Protein AF-A0A0A9XIZ4-F1 (afdb_monomer)

Radius of gyration: 70.68 Å; Cα contacts (8 Å, |Δi|>4): 253; chains: 1; bounding box: 123×38×178 Å

Foldseek 3Di:
DVLVVLVVVLVVLVVVLVVLVVVLVVLVVVLVVLCVVLVVLQVVLLVLLVPDDLVLLVVLLPDPDADPLSQLLLLLVCLQVVHFFDFDQDPVPPRDTDGRCSVVSSVLSPDPCNSVCLNVPPLLDGPPVSLVCCCVPQVPDPSLDLVNVVVRGSNSSSSSSSSVSSSSSNVSSVVSVVSVVVSVVSVVVSVVSVVVSVVSVVVSVVVVVVVVVVVVVVVVVVVVVVVVVVVVVVVVVVVVVVVVVCVVCVVVVVVVVVVVVVVVVCVQQLVLLVVLLVCCLPPVLVDDPVVSVVVSQVSVVVCVVVVRHHDPDRANCVNQNDPVVLVVVVVVPQDPDSVSSSNVSSCVPDPDRDDDD

Solvent-accessible surface area (backbone atoms only — not comparable to full-atom values): 19708 Å² total; per-residue (Å²): 112,68,67,62,53,52,52,54,49,53,52,53,52,50,50,54,44,50,52,40,50,51,53,33,47,52,50,45,52,54,44,51,53,54,45,59,65,36,49,60,47,36,50,55,16,52,52,38,51,68,72,55,51,77,64,52,46,48,57,65,58,66,48,89,79,65,57,71,49,53,50,52,46,39,34,50,51,31,44,74,70,71,51,74,61,43,80,39,71,37,92,87,69,78,78,44,77,36,80,37,37,62,70,46,28,48,54,53,62,63,41,91,55,44,69,60,54,62,72,69,46,69,71,89,75,65,59,68,69,48,55,50,51,42,45,68,67,40,68,68,36,91,66,66,36,47,76,64,24,38,80,79,33,65,60,46,18,24,54,38,41,33,54,54,23,50,60,50,33,42,59,44,48,65,60,36,52,61,47,53,53,51,33,54,51,38,49,48,54,38,52,54,46,49,54,54,48,51,53,51,52,51,52,48,51,55,51,52,53,51,48,51,52,51,52,51,53,48,53,54,50,50,52,52,48,54,52,50,51,52,51,50,54,52,49,52,54,51,50,52,52,49,51,54,49,50,61,61,44,51,61,51,53,53,50,51,52,51,52,52,48,53,51,52,56,47,60,63,22,40,67,36,45,49,51,53,44,52,48,44,49,74,67,41,72,90,54,55,68,69,57,44,53,52,51,50,53,52,48,54,54,51,43,46,73,72,73,39,49,48,62,91,80,79,47,63,55,77,74,77,44,52,70,71,57,54,50,49,42,40,75,74,68,43,60,90,47,72,64,53,48,47,50,53,50,30,57,71,71,40,94,58,91,75,86,87,131

Nearest PDB structures (foldseek):
  8j07-assembly1_g1  TM=6.178E-01  e=1.342E-21  Homo sapiens
  8glv-assembly1_Me  TM=5.906E-01  e=7.698E-21  Chlamydomonas reinhardtii
  8ptk-assembly1_f  TM=5.443E-01  e=4.233E-15  Homo sapiens
  8ptk-assembly1_e  TM=5.346E-01  e=9.444E-15  Homo sapiens
  7z8f-assembly1_n  TM=5.329E-01  e=2.052E-12  Homo sapiens

Mean predicted aligned error: 15.67 Å

Organism: Lygus hesperus (NCBI:txid30085)

InterPro domains:
  IPR024743 Dynein heavy chain, coiled coil stalk [PF12777] (21-297)
  IPR026983 Dynein heavy chain [PTHR22878] (3-357)
  IPR027417 P-loop containing nucleoside triphosphate hydrolase [G3DSA:3.40.50.300] (315-357)
  IPR035706 Dynein heavy chain, ATP-binding dynein motor region [PF12781] (327-357)

pLDDT: mean 84.24, std 8.4, range [53.22, 97.19]

Structure (mmCIF, N/CA/C/O backbone):
data_AF-A0A0A9XIZ4-F1
#
_entry.id   AF-A0A0A9XIZ4-F1
#
loop_
_atom_site.group_PDB
_atom_site.id
_atom_site.type_symbol
_atom_site.label_atom_id
_atom_site.label_alt_id
_atom_site.label_comp_id
_atom_site.label_asym_id
_atom_site.label_entity_id
_atom_site.label_seq_id
_atom_site.pdbx_PDB_ins_code
_atom_site.Cartn_x
_atom_site.Cartn_y
_atom_site.Cartn_z
_atom_site.occupancy
_atom_site.B_iso_or_equiv
_atom_site.auth_seq_id
_atom_site.auth_comp_id
_atom_site.auth_asym_id
_atom_site.auth_atom_id
_atom_site.pdbx_PDB_model_num
ATOM 1 N N . GLU A 1 1 ? 10.041 -7.561 0.425 1.00 56.50 1 GLU A N 1
ATOM 2 C CA . GLU A 1 1 ? 11.420 -7.804 -0.054 1.00 56.50 1 GLU A CA 1
ATOM 3 C C . GLU A 1 1 ? 11.481 -8.050 -1.556 1.00 56.50 1 GLU A C 1
ATOM 5 O O . GLU A 1 1 ? 12.330 -7.452 -2.202 1.00 56.50 1 GLU A O 1
ATOM 10 N N . ASP A 1 2 ? 10.572 -8.841 -2.131 1.00 71.69 2 ASP A N 1
ATOM 11 C CA . ASP A 1 2 ? 10.627 -9.172 -3.566 1.00 71.69 2 ASP A CA 1
ATOM 12 C C . ASP A 1 2 ? 10.402 -7.972 -4.498 1.00 71.69 2 ASP A C 1
ATOM 14 O O . ASP A 1 2 ? 11.115 -7.836 -5.485 1.00 71.69 2 ASP A O 1
ATOM 18 N N . VAL A 1 3 ? 9.500 -7.043 -4.153 1.00 76.25 3 VAL A N 1
ATOM 19 C CA . VAL A 1 3 ? 9.268 -5.817 -4.949 1.00 76.25 3 VAL A CA 1
ATOM 20 C C . VAL A 1 3 ? 10.537 -4.969 -5.050 1.00 76.25 3 VAL A C 1
ATOM 22 O O . VAL A 1 3 ? 10.937 -4.592 -6.143 1.00 76.25 3 VAL A O 1
ATOM 25 N N . ALA A 1 4 ? 11.221 -4.744 -3.925 1.00 79.50 4 ALA A N 1
ATOM 26 C CA . ALA A 1 4 ? 12.446 -3.949 -3.881 1.00 79.50 4 ALA A CA 1
ATOM 27 C C . ALA A 1 4 ? 13.588 -4.598 -4.683 1.00 79.50 4 ALA A C 1
ATOM 29 O O . ALA A 1 4 ? 14.322 -3.900 -5.374 1.00 79.50 4 ALA A O 1
ATOM 30 N N . LYS A 1 5 ? 13.708 -5.934 -4.644 1.00 80.88 5 LYS A N 1
ATOM 31 C CA . LYS A 1 5 ? 14.687 -6.674 -5.458 1.00 80.88 5 LYS A CA 1
ATOM 32 C C . LYS A 1 5 ? 14.390 -6.543 -6.957 1.00 80.88 5 LYS A C 1
ATOM 34 O O . LYS A 1 5 ? 15.307 -6.314 -7.742 1.00 80.88 5 LYS A O 1
ATOM 39 N N . ILE A 1 6 ? 13.120 -6.648 -7.356 1.00 79.12 6 ILE A N 1
ATOM 40 C CA . ILE A 1 6 ? 12.707 -6.495 -8.760 1.00 79.12 6 ILE A CA 1
ATOM 41 C C . ILE A 1 6 ? 12.928 -5.050 -9.235 1.00 79.12 6 ILE A C 1
ATOM 43 O O . ILE A 1 6 ? 13.442 -4.852 -10.329 1.00 79.12 6 ILE A O 1
ATOM 47 N N . GLU A 1 7 ? 12.636 -4.043 -8.406 1.00 81.19 7 GLU A N 1
ATOM 48 C CA . GLU A 1 7 ? 12.918 -2.634 -8.725 1.00 81.19 7 GLU A CA 1
ATOM 49 C C . GLU A 1 7 ? 14.410 -2.367 -8.941 1.00 81.19 7 GLU A C 1
ATOM 51 O O . GLU A 1 7 ? 14.775 -1.645 -9.866 1.00 81.19 7 GLU A O 1
ATOM 56 N N . THR A 1 8 ? 15.285 -2.949 -8.113 1.00 84.00 8 THR A N 1
ATOM 57 C CA . THR A 1 8 ? 16.736 -2.790 -8.292 1.00 84.00 8 THR A CA 1
ATOM 58 C C . THR A 1 8 ? 17.245 -3.440 -9.574 1.00 84.00 8 THR A C 1
ATOM 60 O O . THR A 1 8 ? 18.124 -2.878 -10.218 1.00 84.00 8 THR A O 1
ATOM 63 N N . LEU A 1 9 ? 16.674 -4.584 -9.966 1.00 82.50 9 LEU A N 1
ATOM 64 C CA . LEU A 1 9 ? 17.032 -5.263 -11.212 1.00 82.50 9 LEU A CA 1
ATOM 65 C C . LEU A 1 9 ? 16.562 -4.467 -12.434 1.00 82.50 9 LEU A C 1
ATOM 67 O O . LEU A 1 9 ? 17.358 -4.219 -13.329 1.00 82.50 9 LEU A O 1
ATOM 71 N N . VAL A 1 10 ? 15.315 -3.982 -12.432 1.00 85.88 10 VAL A N 1
ATOM 72 C CA . VAL A 1 10 ? 14.777 -3.161 -13.533 1.00 85.88 10 VAL A CA 1
ATOM 73 C C . VAL A 1 10 ? 15.595 -1.880 -13.710 1.00 85.88 10 VAL A C 1
ATOM 75 O O . VAL A 1 10 ? 15.894 -1.511 -14.837 1.00 85.88 10 VAL A O 1
ATOM 78 N N . LYS A 1 11 ? 16.021 -1.227 -12.619 1.00 82.75 11 LYS A N 1
ATOM 79 C CA . LYS A 1 11 ? 16.895 -0.042 -12.698 1.00 82.75 11 LYS A CA 1
ATOM 80 C C . LYS A 1 11 ? 18.269 -0.345 -13.295 1.00 82.75 11 LYS A C 1
ATOM 82 O O . LYS A 1 11 ? 18.781 0.470 -14.054 1.00 82.75 11 LYS A O 1
ATOM 87 N N . ALA A 1 12 ? 18.861 -1.489 -12.956 1.00 85.50 12 ALA A N 1
ATOM 88 C CA . ALA A 1 12 ? 20.131 -1.907 -13.543 1.00 85.50 12 ALA A CA 1
ATOM 89 C C . ALA A 1 12 ? 19.977 -2.195 -15.047 1.00 85.50 12 ALA A C 1
ATOM 91 O O . ALA A 1 12 ? 20.792 -1.739 -15.846 1.00 85.50 12 ALA A O 1
ATOM 92 N N . ASP A 1 13 ? 18.897 -2.874 -15.443 1.00 80.19 13 ASP A N 1
ATOM 93 C CA . ASP A 1 13 ? 18.598 -3.155 -16.852 1.00 80.19 13 ASP A CA 1
ATOM 94 C C . ASP A 1 13 ? 18.307 -1.861 -17.645 1.00 80.19 13 ASP A C 1
ATOM 96 O O . ASP A 1 13 ? 18.702 -1.743 -18.805 1.00 80.19 13 ASP A O 1
ATOM 100 N N . GLU A 1 14 ? 17.670 -0.858 -17.023 1.00 82.56 14 GLU A N 1
ATOM 101 C CA . GLU A 1 14 ? 17.448 0.480 -17.601 1.00 82.56 14 GLU A CA 1
ATOM 102 C C . GLU A 1 14 ? 18.747 1.237 -17.868 1.00 82.56 14 GLU A C 1
ATOM 104 O O . GLU A 1 14 ? 18.872 1.893 -18.903 1.00 82.56 14 GLU A O 1
ATOM 109 N N . GLU A 1 15 ? 19.716 1.141 -16.960 1.00 83.94 15 GLU A N 1
ATOM 110 C CA . GLU A 1 15 ? 21.027 1.762 -17.131 1.00 83.94 15 GLU A CA 1
ATOM 111 C C . GLU A 1 15 ? 21.793 1.111 -18.292 1.00 83.94 15 GLU A C 1
ATOM 113 O O . GLU A 1 15 ? 22.287 1.812 -19.177 1.00 83.94 15 GLU A O 1
ATOM 118 N N . VAL A 1 16 ? 21.777 -0.225 -18.367 1.00 83.38 16 VAL A N 1
ATOM 119 C CA . VAL A 1 16 ? 22.402 -0.986 -19.461 1.00 83.38 16 VAL A CA 1
ATOM 120 C C . VAL A 1 16 ? 21.760 -0.660 -20.813 1.00 83.38 16 VAL A C 1
ATOM 122 O O . VAL A 1 16 ? 22.475 -0.396 -21.782 1.00 83.38 16 VAL A O 1
ATOM 125 N N . ALA A 1 17 ? 20.426 -0.624 -20.894 1.00 81.19 17 ALA A N 1
ATOM 126 C CA . ALA A 1 17 ? 19.721 -0.244 -22.119 1.00 81.19 17 ALA A CA 1
ATOM 127 C C . ALA A 1 17 ? 20.007 1.217 -22.515 1.00 81.19 17 ALA A C 1
ATOM 129 O O . ALA A 1 17 ? 20.158 1.528 -23.698 1.00 81.19 17 ALA A O 1
ATOM 130 N N . GLY A 1 18 ? 20.135 2.115 -21.533 1.00 82.50 18 GLY A N 1
ATOM 131 C CA . GLY A 1 1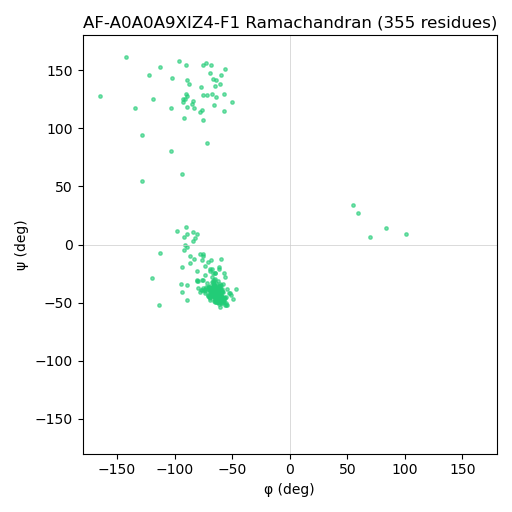8 ? 20.510 3.511 -21.749 1.00 82.50 18 GLY A CA 1
ATOM 132 C C . GLY A 1 18 ? 21.924 3.674 -22.309 1.00 82.50 18 GLY A C 1
ATOM 133 O O . GLY A 1 18 ? 22.143 4.494 -23.201 1.00 82.50 18 GLY A O 1
ATOM 134 N N . ASP A 1 19 ? 22.883 2.882 -21.837 1.00 83.81 19 ASP A N 1
ATOM 135 C CA . ASP A 1 19 ? 24.252 2.909 -22.354 1.00 83.81 19 ASP A CA 1
ATOM 136 C C . ASP A 1 19 ? 24.359 2.283 -23.750 1.00 83.81 19 ASP A C 1
ATOM 138 O O . ASP A 1 19 ? 25.059 2.823 -24.610 1.00 83.81 19 ASP A O 1
ATOM 142 N N . GLN A 1 20 ? 23.592 1.225 -24.029 1.00 81.06 20 GLN A N 1
ATOM 143 C CA . GLN A 1 20 ? 23.450 0.670 -25.380 1.00 81.06 20 GLN A CA 1
ATOM 144 C C . GLN A 1 20 ? 22.829 1.685 -26.354 1.00 81.06 20 GLN A C 1
ATOM 146 O O . GLN A 1 20 ? 23.315 1.827 -27.477 1.00 81.06 20 GLN A O 1
ATOM 151 N N . ALA A 1 21 ? 21.823 2.454 -25.918 1.00 80.56 21 ALA A N 1
ATOM 152 C CA . ALA A 1 21 ? 21.225 3.523 -26.720 1.00 80.56 21 ALA A CA 1
ATOM 153 C C . ALA A 1 21 ? 22.239 4.623 -27.061 1.00 80.56 21 ALA A C 1
ATOM 155 O O . ALA A 1 21 ? 22.328 5.054 -28.210 1.00 80.56 21 ALA A O 1
ATOM 156 N N . LYS A 1 22 ? 23.037 5.062 -26.077 1.00 84.50 22 LYS A N 1
ATOM 157 C CA . LYS A 1 22 ? 24.099 6.058 -26.298 1.00 84.50 22 LYS A CA 1
ATOM 158 C C . LYS A 1 22 ? 25.166 5.536 -27.257 1.00 84.50 22 LYS A C 1
ATOM 160 O O . LYS A 1 22 ? 25.615 6.289 -28.114 1.00 84.50 22 LYS A O 1
ATOM 165 N N . ALA A 1 23 ? 25.558 4.268 -27.132 1.00 83.00 23 ALA A N 1
ATOM 166 C CA . ALA A 1 23 ? 26.535 3.650 -28.023 1.00 83.00 23 ALA A CA 1
ATOM 167 C C . ALA A 1 23 ? 26.017 3.564 -29.470 1.00 83.00 23 ALA A C 1
ATOM 169 O O . ALA A 1 23 ? 26.735 3.940 -30.396 1.00 83.00 23 ALA A O 1
ATOM 170 N N . ALA A 1 24 ? 24.762 3.145 -29.670 1.00 81.06 24 ALA A N 1
ATOM 171 C CA . ALA A 1 24 ? 24.130 3.127 -30.990 1.00 81.06 24 ALA A CA 1
ATOM 172 C C . ALA A 1 24 ? 24.013 4.541 -31.587 1.00 81.06 24 ALA A C 1
ATOM 174 O O . ALA A 1 24 ? 24.335 4.743 -32.759 1.00 81.06 24 ALA A O 1
ATOM 175 N N . GLN A 1 25 ? 23.631 5.532 -30.773 1.00 80.94 25 GLN A N 1
ATOM 176 C CA . GLN A 1 25 ? 23.529 6.925 -31.206 1.00 80.94 25 GLN A CA 1
ATOM 177 C C . GLN A 1 25 ? 24.894 7.510 -31.589 1.00 80.94 25 GLN A C 1
ATOM 179 O O . GLN A 1 25 ? 25.001 8.139 -32.634 1.00 80.94 25 GLN A O 1
ATOM 184 N N . ALA A 1 26 ? 25.952 7.238 -30.821 1.00 86.38 26 ALA A N 1
ATOM 185 C CA . ALA A 1 26 ? 27.301 7.694 -31.153 1.00 86.38 26 ALA A CA 1
ATOM 186 C C . ALA A 1 26 ? 27.797 7.111 -32.490 1.00 86.38 26 ALA A C 1
ATOM 188 O O . ALA A 1 26 ? 28.331 7.838 -33.325 1.00 86.38 26 ALA A O 1
ATOM 189 N N . ILE A 1 27 ? 27.565 5.814 -32.739 1.00 81.06 27 ILE A N 1
ATOM 190 C CA . ILE A 1 27 ? 27.918 5.175 -34.021 1.00 81.06 27 ILE A CA 1
ATOM 191 C C . ILE A 1 27 ? 27.116 5.795 -35.173 1.00 81.06 27 ILE A C 1
ATOM 193 O O . ILE A 1 27 ? 27.650 5.970 -36.271 1.00 81.06 27 ILE A O 1
ATOM 197 N N . LYS A 1 28 ? 25.845 6.132 -34.933 1.00 80.31 28 LYS A N 1
ATOM 198 C CA . LYS A 1 28 ? 24.980 6.793 -35.912 1.00 80.31 28 LYS A CA 1
ATOM 199 C C . LYS A 1 28 ? 25.462 8.197 -36.247 1.00 80.31 28 LYS A C 1
ATOM 201 O O . LYS A 1 28 ? 25.625 8.495 -37.425 1.00 80.31 28 LYS A O 1
ATOM 206 N N . ASP A 1 29 ? 25.755 9.005 -35.236 1.00 84.38 29 ASP A N 1
ATOM 207 C CA . ASP A 1 29 ? 26.235 10.375 -35.411 1.00 84.38 29 ASP A CA 1
ATOM 208 C C . ASP A 1 29 ? 27.554 10.384 -36.199 1.00 84.38 29 ASP A C 1
ATOM 210 O O . ASP A 1 29 ? 27.702 11.142 -37.156 1.00 84.38 29 ASP A O 1
ATOM 214 N N . GLU A 1 30 ? 28.472 9.458 -35.898 1.00 81.88 30 GLU A N 1
ATOM 215 C CA . GLU A 1 30 ? 29.698 9.289 -36.681 1.00 81.88 30 GLU A CA 1
ATOM 216 C C . GLU A 1 30 ? 29.428 8.836 -38.127 1.00 81.88 30 GLU A C 1
ATOM 218 O O . GLU A 1 30 ? 30.152 9.230 -39.044 1.00 81.88 30 GLU A O 1
ATOM 223 N N . CYS A 1 31 ? 28.441 7.966 -38.370 1.00 80.38 31 CYS A N 1
ATOM 224 C CA . CYS A 1 31 ? 28.065 7.571 -39.732 1.00 80.38 31 CYS A CA 1
ATOM 225 C C . CYS A 1 31 ? 27.520 8.759 -40.523 1.00 80.38 31 CYS A C 1
ATOM 227 O O . CYS A 1 31 ? 27.917 8.956 -41.674 1.00 80.38 31 CYS A O 1
ATOM 229 N N . ASP A 1 32 ? 26.627 9.526 -39.906 1.00 79.81 32 ASP A N 1
ATOM 230 C CA . ASP A 1 32 ? 25.958 10.664 -40.521 1.00 79.81 32 ASP A CA 1
ATOM 231 C C . ASP A 1 32 ? 26.949 11.804 -40.788 1.00 79.81 32 ASP A C 1
ATOM 233 O O . ASP A 1 32 ? 26.898 12.400 -41.861 1.00 79.81 32 ASP A O 1
ATOM 237 N N . GLU A 1 33 ? 27.920 12.039 -39.899 1.00 84.31 33 GLU A N 1
ATOM 238 C CA . GLU A 1 33 ? 29.008 13.004 -40.107 1.00 84.31 33 GLU A CA 1
ATOM 239 C C . GLU A 1 33 ? 29.883 12.622 -41.312 1.00 84.31 33 GLU A C 1
ATOM 241 O O . GLU A 1 33 ? 30.077 13.424 -42.227 1.00 84.31 33 GLU A O 1
ATOM 246 N N . ASN A 1 34 ? 30.334 11.363 -41.381 1.00 78.38 34 ASN A N 1
ATOM 247 C CA . ASN A 1 34 ? 31.135 10.881 -42.510 1.00 78.38 34 ASN A CA 1
ATOM 248 C C . ASN A 1 34 ? 30.351 10.947 -43.836 1.00 78.38 34 ASN A C 1
ATOM 250 O O . ASN A 1 34 ? 30.909 11.285 -44.881 1.00 78.38 34 ASN A O 1
ATOM 254 N N . LEU A 1 35 ? 29.047 10.648 -43.816 1.00 77.19 35 LEU A N 1
ATOM 255 C CA . LEU A 1 35 ? 28.186 10.767 -44.995 1.00 77.19 35 LEU A CA 1
ATOM 256 C C . LEU A 1 35 ? 27.932 12.230 -45.388 1.00 77.19 35 LEU A C 1
ATOM 258 O O . LEU A 1 35 ? 27.900 12.529 -46.584 1.00 77.19 35 LEU A O 1
ATOM 262 N N . ALA A 1 36 ? 27.800 13.138 -44.421 1.00 81.94 36 ALA A N 1
ATOM 263 C CA . ALA A 1 36 ? 27.574 14.562 -44.652 1.00 81.94 36 ALA A CA 1
ATOM 264 C C . ALA A 1 36 ? 28.751 15.251 -45.360 1.00 81.94 36 ALA A C 1
ATOM 266 O O . ALA A 1 36 ? 28.536 16.243 -46.052 1.00 81.94 36 ALA A O 1
ATOM 267 N N . GLU A 1 37 ? 29.972 14.718 -45.263 1.00 78.38 37 GLU A N 1
ATOM 268 C CA . GLU A 1 37 ? 31.118 15.218 -46.033 1.00 78.38 37 GLU A CA 1
ATOM 269 C C . GLU A 1 37 ? 31.070 14.803 -47.516 1.00 78.38 37 GLU A C 1
ATOM 271 O O . GLU A 1 37 ? 31.436 15.581 -48.402 1.00 78.38 37 GLU A O 1
ATOM 276 N N . ALA A 1 38 ? 30.614 13.581 -47.815 1.00 77.31 38 ALA A N 1
ATOM 277 C CA . ALA A 1 38 ? 30.638 13.027 -49.174 1.00 77.31 38 ALA A CA 1
ATOM 278 C C . ALA A 1 38 ? 29.380 13.337 -49.998 1.00 77.31 38 ALA A C 1
ATOM 280 O O . ALA A 1 38 ? 29.482 13.548 -51.210 1.00 77.31 38 ALA A O 1
ATOM 281 N N . MET A 1 39 ? 28.207 13.377 -49.362 1.00 78.88 39 MET A N 1
ATOM 282 C CA . MET A 1 39 ? 26.922 13.645 -50.018 1.00 78.88 39 MET A CA 1
ATOM 283 C C . MET A 1 39 ? 26.874 14.984 -50.776 1.00 78.88 39 MET A C 1
ATOM 285 O O . MET A 1 39 ? 26.557 14.951 -51.963 1.00 78.88 39 MET A O 1
ATOM 289 N N . PRO A 1 40 ? 27.268 16.144 -50.208 1.00 84.94 40 PRO A N 1
ATOM 290 C CA . PRO A 1 40 ? 27.182 17.418 -50.926 1.00 84.94 40 PRO A CA 1
ATOM 291 C C . PRO A 1 40 ? 28.142 17.483 -52.118 1.00 84.94 40 PRO A C 1
ATOM 293 O O . PRO A 1 40 ? 27.832 18.102 -53.134 1.00 84.94 40 PRO A O 1
ATOM 296 N N . ILE A 1 41 ? 29.299 16.817 -52.029 1.00 79.81 41 ILE A N 1
ATOM 297 C CA . ILE A 1 41 ? 30.262 16.722 -53.135 1.00 79.81 41 ILE A CA 1
ATOM 298 C C . ILE A 1 41 ? 29.680 15.869 -54.269 1.00 79.81 41 ILE A C 1
ATOM 300 O O . ILE A 1 41 ? 29.851 16.201 -55.443 1.00 79.81 41 ILE A O 1
ATOM 304 N N . MET A 1 42 ? 28.980 14.787 -53.923 1.00 80.38 42 MET A N 1
ATOM 305 C CA . MET A 1 42 ? 28.307 13.920 -54.885 1.00 80.38 42 MET A CA 1
ATOM 306 C C . MET A 1 42 ? 27.111 14.613 -55.542 1.00 80.38 42 MET A C 1
ATOM 308 O O . MET A 1 42 ? 26.998 14.594 -56.766 1.00 80.38 42 MET A O 1
ATOM 312 N N . ASP A 1 43 ? 26.269 15.288 -54.764 1.00 83.19 43 ASP A N 1
ATOM 313 C CA . ASP A 1 43 ? 25.100 16.011 -55.269 1.00 83.19 43 ASP A CA 1
ATOM 314 C C . ASP A 1 43 ? 25.513 17.180 -56.171 1.00 83.19 43 ASP A C 1
ATOM 316 O O . ASP A 1 43 ? 24.947 17.366 -57.248 1.00 83.19 43 ASP A O 1
ATOM 320 N N . ALA A 1 44 ? 26.570 17.916 -55.805 1.00 81.88 44 ALA A N 1
ATOM 321 C CA . ALA A 1 44 ? 27.140 18.963 -56.652 1.00 81.88 44 ALA A CA 1
ATOM 322 C C . ALA A 1 44 ? 27.684 18.408 -57.979 1.00 81.88 44 ALA A C 1
ATOM 324 O O . ALA A 1 44 ? 27.580 19.060 -59.020 1.00 81.88 44 ALA A O 1
ATOM 325 N N . ALA A 1 45 ? 28.252 17.201 -57.965 1.00 79.44 45 ALA A N 1
ATOM 326 C CA . ALA A 1 45 ? 28.728 16.552 -59.175 1.00 79.44 45 ALA A CA 1
ATOM 327 C C . ALA A 1 45 ? 27.589 16.015 -60.055 1.00 79.44 45 ALA A C 1
ATOM 329 O O . ALA A 1 45 ? 27.666 16.138 -61.275 1.00 79.44 45 ALA A O 1
ATOM 330 N N . LEU A 1 46 ? 26.522 15.470 -59.465 1.00 81.44 46 LEU A N 1
ATOM 331 C CA . LEU A 1 46 ? 25.317 15.063 -60.196 1.00 81.44 46 LEU A CA 1
ATOM 332 C C . LEU A 1 46 ? 24.606 16.275 -60.813 1.00 81.44 46 LEU A C 1
ATOM 334 O O . LEU A 1 46 ? 24.274 16.240 -61.995 1.00 81.44 46 LEU A O 1
ATOM 338 N N . ALA A 1 47 ? 24.497 17.381 -60.074 1.00 83.44 47 ALA A N 1
ATOM 339 C CA . ALA A 1 47 ? 23.976 18.643 -60.596 1.00 83.44 47 ALA A CA 1
ATOM 340 C C . ALA A 1 47 ? 24.840 19.191 -61.748 1.00 83.44 47 ALA A C 1
ATOM 342 O O . ALA A 1 47 ? 24.316 19.702 -62.735 1.00 83.44 47 ALA A O 1
ATOM 343 N N . ALA A 1 48 ? 26.168 19.039 -61.672 1.00 79.50 48 ALA A N 1
ATOM 344 C CA . ALA A 1 48 ? 27.070 19.391 -62.768 1.00 79.50 48 ALA A CA 1
ATOM 345 C C . ALA A 1 48 ? 26.951 18.454 -63.986 1.00 79.50 48 ALA A C 1
ATOM 347 O O . ALA A 1 48 ? 27.335 18.851 -65.082 1.00 79.50 48 ALA A O 1
ATOM 348 N N . LEU A 1 49 ? 26.432 17.231 -63.824 1.00 79.81 49 LEU A N 1
ATOM 349 C CA . LEU A 1 49 ? 26.060 16.363 -64.945 1.00 79.81 49 LEU A CA 1
ATOM 350 C C . LEU A 1 49 ? 24.690 16.724 -65.534 1.00 79.81 49 LEU A C 1
ATOM 352 O O . LEU A 1 49 ? 24.479 16.517 -66.727 1.00 79.81 49 LEU A O 1
ATOM 356 N N . ASP A 1 50 ? 23.762 17.249 -64.730 1.00 80.12 50 ASP A N 1
ATOM 357 C CA . ASP A 1 50 ? 22.444 17.717 -65.187 1.00 80.12 50 ASP A CA 1
ATOM 358 C C . ASP A 1 50 ? 22.528 18.957 -66.085 1.00 80.12 50 ASP A C 1
ATOM 360 O O . ASP A 1 50 ? 21.678 19.145 -66.954 1.00 80.12 50 ASP A O 1
ATOM 364 N N . THR A 1 51 ? 23.562 19.785 -65.921 1.00 78.88 51 THR A N 1
ATOM 365 C CA . THR A 1 51 ? 23.795 20.962 -66.772 1.00 78.88 51 THR A CA 1
ATOM 366 C C . THR A 1 51 ? 24.403 20.626 -68.137 1.00 78.88 51 THR A C 1
ATOM 368 O O . THR A 1 51 ? 24.480 21.506 -68.994 1.00 78.88 51 THR A O 1
ATOM 371 N N . LEU A 1 52 ? 24.821 19.374 -68.368 1.00 77.00 52 LEU A N 1
ATOM 372 C CA . LEU A 1 52 ? 25.413 18.929 -69.631 1.00 77.00 52 LEU A CA 1
ATOM 373 C C . LEU A 1 52 ? 24.338 18.566 -70.652 1.00 77.00 52 LEU A C 1
ATOM 375 O O . LEU A 1 52 ? 23.529 17.663 -70.429 1.00 77.00 52 LEU A O 1
ATOM 379 N N . SER A 1 53 ? 24.379 19.202 -71.824 1.00 77.19 53 SER A N 1
ATOM 380 C CA . SER A 1 53 ? 23.508 18.828 -72.936 1.00 77.19 53 SER A CA 1
ATOM 381 C C . SER A 1 53 ? 24.157 17.754 -73.831 1.00 77.19 53 SER A C 1
ATOM 383 O O . SER A 1 53 ? 25.385 17.688 -73.960 1.00 77.19 53 SER A O 1
ATOM 385 N N . PRO A 1 54 ? 23.365 16.933 -74.548 1.00 73.69 54 PRO A N 1
ATOM 386 C CA . PRO A 1 54 ? 23.888 16.026 -75.579 1.00 73.69 54 PRO A CA 1
ATOM 387 C C . PRO A 1 54 ? 24.671 16.745 -76.697 1.00 73.69 54 PRO A C 1
ATOM 389 O O . PRO A 1 54 ? 25.535 16.147 -77.349 1.00 73.69 54 PRO A O 1
ATOM 392 N N . GLY A 1 55 ? 24.394 18.037 -76.912 1.00 76.00 55 GLY A N 1
ATOM 393 C CA . GLY A 1 55 ? 25.137 18.891 -77.839 1.00 76.00 55 GLY A CA 1
ATOM 394 C C . GLY A 1 55 ? 26.584 19.097 -77.396 1.00 76.00 55 GLY A C 1
ATOM 395 O O . GLY A 1 55 ? 27.498 18.931 -78.203 1.00 76.00 55 GLY A O 1
ATOM 396 N N . ASP A 1 56 ? 26.809 19.337 -76.104 1.00 77.88 56 ASP A N 1
ATOM 397 C CA . ASP A 1 56 ? 28.147 19.554 -75.540 1.00 77.88 56 ASP A CA 1
ATOM 398 C C . ASP A 1 56 ? 29.022 18.291 -75.641 1.00 77.88 56 ASP A C 1
ATOM 400 O O . ASP A 1 56 ? 30.207 18.356 -75.974 1.00 77.88 56 ASP A O 1
ATOM 404 N N . ILE A 1 57 ? 28.415 17.113 -75.464 1.00 77.44 57 ILE A N 1
ATOM 405 C CA . ILE A 1 57 ? 29.066 15.805 -75.660 1.00 77.44 57 ILE A CA 1
ATOM 406 C C . ILE A 1 57 ? 29.463 15.604 -77.130 1.00 77.44 57 ILE A C 1
ATOM 408 O O . ILE A 1 57 ? 30.555 15.109 -77.431 1.00 77.44 57 ILE A O 1
ATOM 412 N N . THR A 1 58 ? 28.605 16.031 -78.059 1.00 77.94 58 THR A N 1
ATOM 413 C CA . THR A 1 58 ? 28.866 15.944 -79.504 1.00 77.94 58 THR A CA 1
ATOM 414 C C . THR A 1 58 ? 30.037 16.841 -79.917 1.00 77.94 58 THR A C 1
ATOM 416 O O . THR A 1 58 ? 30.865 16.427 -80.733 1.00 77.94 58 THR A O 1
ATOM 419 N N . VAL A 1 59 ? 30.168 18.025 -79.306 1.00 79.50 59 VAL A N 1
ATOM 420 C CA . VAL A 1 59 ? 31.300 18.943 -79.528 1.00 79.50 59 VAL A CA 1
ATOM 421 C C . VAL A 1 59 ? 32.619 18.309 -79.089 1.00 79.50 59 VAL A C 1
ATOM 423 O O . VAL A 1 59 ? 33.592 18.338 -79.845 1.00 79.50 59 VAL A O 1
ATOM 426 N N . VAL A 1 60 ? 32.658 17.666 -77.918 1.00 77.88 60 VAL A N 1
ATOM 427 C CA . VAL A 1 60 ? 33.875 16.985 -77.443 1.00 77.88 60 VAL A CA 1
ATOM 428 C C . VAL A 1 60 ? 34.230 15.778 -78.321 1.00 77.88 60 VAL A C 1
ATOM 430 O O . VAL A 1 60 ? 35.402 15.556 -78.629 1.00 77.88 60 VAL A O 1
ATOM 433 N N . LYS A 1 61 ? 33.231 15.037 -78.818 1.00 77.88 61 LYS A N 1
ATOM 434 C CA . LYS A 1 61 ? 33.429 13.909 -79.747 1.00 77.88 61 LYS A CA 1
ATOM 435 C C . LYS A 1 61 ? 33.988 14.340 -81.112 1.00 77.88 61 LYS A C 1
ATOM 437 O O . LYS A 1 61 ? 34.760 13.592 -81.719 1.00 77.88 61 LYS A O 1
ATOM 442 N N . ALA A 1 62 ? 33.608 15.523 -81.600 1.00 78.06 62 ALA A N 1
ATOM 443 C CA . ALA A 1 62 ? 34.018 16.053 -82.903 1.00 78.06 62 ALA A CA 1
ATOM 444 C C . ALA A 1 62 ? 35.473 16.570 -82.940 1.00 78.06 62 ALA A C 1
ATOM 446 O O . ALA A 1 62 ? 36.004 16.839 -84.022 1.00 78.06 62 ALA A O 1
ATOM 447 N N . MET A 1 63 ? 36.150 16.675 -81.789 1.00 76.75 63 MET A N 1
ATOM 448 C CA . MET A 1 63 ? 37.544 17.117 -81.717 1.00 76.75 63 MET A CA 1
ATOM 449 C C . MET A 1 63 ? 38.484 16.103 -82.390 1.00 76.75 63 MET A C 1
ATOM 451 O O . MET A 1 63 ? 38.578 14.936 -81.996 1.00 76.75 63 MET A O 1
ATOM 455 N N . LYS A 1 64 ? 39.216 16.549 -83.422 1.00 69.00 64 LYS A N 1
ATOM 456 C CA . LYS A 1 64 ? 40.229 15.719 -84.101 1.00 69.00 64 LYS A CA 1
ATOM 457 C C . LYS A 1 64 ? 41.443 15.473 -83.196 1.00 69.00 64 LYS A C 1
ATOM 459 O O . LYS A 1 64 ? 41.834 14.320 -83.051 1.00 69.00 64 LYS A O 1
ATOM 464 N N . ASN A 1 65 ? 41.929 16.525 -82.527 1.00 72.25 65 ASN A N 1
ATOM 465 C CA . ASN A 1 65 ? 43.015 16.496 -81.540 1.00 72.25 65 ASN A CA 1
ATOM 466 C C . ASN A 1 65 ? 42.559 17.193 -80.241 1.00 72.25 65 ASN A C 1
ATOM 468 O O . ASN A 1 65 ? 42.623 18.421 -80.172 1.00 72.25 65 ASN A O 1
ATOM 472 N N . PRO A 1 66 ? 42.047 16.459 -79.237 1.00 74.12 66 PRO A N 1
ATOM 473 C CA . PRO A 1 66 ? 41.594 17.058 -77.983 1.00 74.12 66 PRO A CA 1
ATOM 474 C C . PRO A 1 66 ? 42.776 17.591 -77.147 1.00 74.12 66 PRO A C 1
ATOM 476 O O . PRO A 1 66 ? 43.854 16.986 -77.154 1.00 74.12 66 PRO A O 1
ATOM 479 N N . PRO A 1 67 ? 42.588 18.677 -76.373 1.00 79.25 67 PRO A N 1
ATOM 480 C CA . PRO A 1 67 ? 43.555 19.115 -75.369 1.00 79.25 67 PRO A CA 1
ATOM 481 C C . PRO A 1 67 ? 43.866 18.006 -74.354 1.00 79.25 67 PRO A C 1
ATOM 483 O O . PRO A 1 67 ? 43.004 17.180 -74.042 1.00 79.25 67 PRO A O 1
ATOM 486 N N . LYS A 1 68 ? 45.083 18.009 -73.793 1.00 77.06 68 LYS A N 1
ATOM 487 C CA . LYS A 1 68 ? 45.564 16.955 -72.877 1.00 77.06 68 LYS A CA 1
ATOM 488 C C . LYS A 1 68 ? 44.609 16.702 -71.697 1.00 77.06 68 LYS A C 1
ATOM 490 O O . LYS A 1 68 ? 44.314 15.545 -71.415 1.00 77.06 68 LYS A O 1
ATOM 495 N N . GLY A 1 69 ? 44.048 17.754 -71.092 1.00 75.25 69 GLY A N 1
ATOM 496 C CA . GLY A 1 69 ? 43.070 17.630 -70.000 1.00 75.25 69 GLY A CA 1
ATOM 497 C C . GLY A 1 69 ? 41.771 16.916 -70.403 1.00 75.25 69 GLY A C 1
ATOM 498 O O . GLY A 1 69 ? 41.291 16.051 -69.677 1.00 75.25 69 GLY A O 1
ATOM 499 N N . VAL A 1 70 ? 41.242 17.184 -71.603 1.00 78.31 70 VAL A N 1
ATOM 500 C CA . VAL A 1 70 ? 40.031 16.512 -72.118 1.00 78.31 70 VAL A CA 1
ATOM 501 C C . VAL A 1 70 ? 40.314 15.039 -72.422 1.00 78.31 70 VAL A C 1
ATOM 503 O O . VAL A 1 70 ? 39.491 14.179 -72.114 1.00 78.31 70 VAL A O 1
ATOM 506 N N . LYS A 1 71 ? 41.498 14.723 -72.969 1.00 78.44 71 LYS A N 1
ATOM 507 C CA . LYS A 1 71 ? 41.914 13.334 -73.221 1.00 78.44 71 LYS A CA 1
ATOM 508 C C . LYS A 1 71 ? 42.006 12.526 -71.917 1.00 78.44 71 LYS A C 1
ATOM 510 O O . LYS A 1 71 ? 41.517 11.402 -71.881 1.00 78.44 71 LYS A O 1
ATOM 515 N N . MET A 1 72 ? 42.551 13.116 -70.849 1.00 79.62 72 MET A N 1
ATOM 516 C CA . MET A 1 72 ? 42.666 12.476 -69.530 1.00 79.62 72 MET A CA 1
ATOM 517 C C . MET A 1 72 ? 41.309 12.237 -68.855 1.00 79.62 72 MET A C 1
ATOM 519 O O . MET A 1 72 ? 41.084 11.161 -68.311 1.00 79.62 72 MET A O 1
ATOM 523 N N . VAL A 1 73 ? 40.381 13.201 -68.914 1.00 81.81 73 VAL A N 1
ATOM 524 C CA . VAL A 1 73 ? 39.023 13.027 -68.358 1.00 81.81 73 VAL A CA 1
ATOM 525 C C . VAL A 1 73 ? 38.268 11.916 -69.084 1.00 81.81 73 VAL A C 1
ATOM 527 O O . VAL A 1 73 ? 37.627 11.086 -68.446 1.00 81.81 73 VAL A O 1
ATOM 530 N N . MET A 1 74 ? 38.387 11.843 -70.408 1.00 81.06 74 MET A N 1
ATOM 531 C CA . MET A 1 74 ? 37.716 10.809 -71.199 1.00 81.06 74 MET A CA 1
ATOM 532 C C . MET A 1 74 ? 38.319 9.417 -70.995 1.00 81.06 74 MET A C 1
ATOM 534 O O . MET A 1 74 ? 37.589 8.428 -70.903 1.00 81.06 74 MET A O 1
ATOM 538 N N . GLU A 1 75 ? 39.638 9.348 -70.832 1.00 81.25 75 GLU A N 1
ATOM 539 C CA . GLU A 1 75 ? 40.335 8.134 -70.419 1.00 81.25 75 GLU A CA 1
ATOM 540 C C . GLU A 1 75 ? 39.866 7.659 -69.035 1.00 81.25 75 GLU A C 1
ATOM 542 O O . GLU A 1 75 ? 39.529 6.486 -68.873 1.00 81.25 75 GLU A O 1
ATOM 547 N N . ALA A 1 76 ? 39.744 8.566 -68.063 1.00 81.12 76 ALA A N 1
ATOM 548 C CA . ALA A 1 76 ? 39.256 8.241 -66.726 1.00 81.12 76 ALA A CA 1
ATOM 549 C C . ALA A 1 76 ? 37.807 7.708 -66.736 1.00 81.12 76 ALA A C 1
ATOM 551 O O . ALA A 1 76 ? 37.508 6.757 -66.017 1.00 81.12 76 ALA A O 1
ATOM 552 N N . ILE A 1 77 ? 36.920 8.234 -67.590 1.00 82.00 77 ILE A N 1
ATOM 553 C CA . ILE A 1 77 ? 35.545 7.713 -67.753 1.00 82.00 77 ILE A CA 1
ATOM 554 C C . ILE A 1 77 ? 35.548 6.311 -68.368 1.00 82.00 77 ILE A C 1
ATOM 556 O O . ILE A 1 77 ? 34.783 5.448 -67.935 1.00 82.00 77 ILE A O 1
ATOM 560 N N . CYS A 1 78 ? 36.402 6.066 -69.366 1.00 81.38 78 CYS A N 1
ATOM 561 C CA . CYS A 1 78 ? 36.540 4.736 -69.960 1.00 81.38 78 CYS A CA 1
ATOM 562 C C . CYS A 1 78 ? 36.989 3.713 -68.919 1.00 81.38 78 CYS A C 1
ATOM 564 O O . CYS A 1 78 ? 36.441 2.617 -68.868 1.00 81.38 78 CYS A O 1
ATOM 566 N N . VAL A 1 79 ? 37.928 4.093 -68.053 1.00 82.44 79 VAL A N 1
ATOM 567 C CA . VAL A 1 79 ? 38.403 3.237 -66.964 1.00 82.44 79 VAL A CA 1
ATOM 568 C C . VAL A 1 79 ? 37.321 3.024 -65.900 1.00 82.44 79 VAL A C 1
ATOM 570 O O . VAL A 1 79 ? 37.135 1.893 -65.463 1.00 82.44 79 VAL A O 1
ATOM 573 N N . MET A 1 80 ? 36.547 4.058 -65.541 1.00 80.25 80 MET A N 1
ATOM 574 C CA . MET A 1 80 ? 35.400 3.929 -64.624 1.00 80.25 80 MET A CA 1
ATOM 575 C C . MET A 1 80 ? 34.332 2.955 -65.136 1.00 80.25 80 MET A C 1
ATOM 577 O O . MET A 1 80 ? 33.714 2.252 -64.342 1.00 80.25 80 MET A O 1
ATOM 581 N N . LYS A 1 81 ? 34.124 2.892 -66.458 1.00 79.06 81 LYS A N 1
ATOM 582 C CA . LYS A 1 81 ? 33.203 1.947 -67.113 1.00 79.06 81 LYS A CA 1
ATOM 583 C C . LYS A 1 81 ? 33.848 0.600 -67.490 1.00 79.06 81 LYS A C 1
ATOM 585 O O . LYS A 1 81 ? 33.220 -0.177 -68.202 1.00 79.06 81 LYS A O 1
ATOM 590 N N . ASP A 1 82 ? 35.081 0.335 -67.048 1.00 77.12 82 ASP A N 1
ATOM 591 C CA . ASP A 1 82 ? 35.867 -0.874 -67.360 1.00 77.12 82 ASP A CA 1
ATOM 592 C C . ASP A 1 82 ? 36.031 -1.150 -68.876 1.00 77.12 82 ASP A C 1
ATOM 594 O O . ASP A 1 82 ? 36.075 -2.287 -69.351 1.00 77.12 82 ASP A O 1
ATOM 598 N N . VAL A 1 83 ? 36.127 -0.083 -69.677 1.00 79.56 83 VAL A N 1
ATOM 599 C CA . VAL A 1 83 ? 36.333 -0.156 -71.129 1.00 79.56 83 VAL A CA 1
ATOM 600 C C . VAL A 1 83 ? 37.825 -0.289 -71.437 1.00 79.56 83 VAL A C 1
ATOM 602 O O . VAL A 1 83 ? 38.630 0.581 -71.105 1.00 79.56 83 VAL A O 1
ATOM 605 N N . LYS A 1 84 ? 38.198 -1.377 -72.118 1.00 73.81 84 LYS A N 1
ATOM 606 C CA . LYS A 1 84 ? 39.593 -1.680 -72.476 1.00 73.81 84 LYS A CA 1
ATOM 607 C C . LYS A 1 84 ? 40.169 -0.668 -73.490 1.00 73.81 84 LYS A C 1
ATOM 609 O O . LYS A 1 84 ? 39.446 -0.278 -74.411 1.00 73.81 84 LYS A O 1
ATOM 614 N N . PRO A 1 85 ? 41.457 -0.286 -73.368 1.00 75.62 85 PRO A N 1
ATOM 615 C CA . PRO A 1 85 ? 42.126 0.581 -74.337 1.00 75.62 85 PRO A CA 1
ATOM 616 C C . PRO A 1 85 ? 42.332 -0.106 -75.687 1.00 75.62 85 PRO A C 1
ATOM 618 O O . PRO A 1 85 ? 42.501 -1.327 -75.754 1.00 75.62 85 PRO A O 1
ATOM 621 N N . ASP A 1 86 ? 42.423 0.694 -76.748 1.00 73.62 86 ASP A N 1
ATOM 622 C CA . ASP A 1 86 ? 42.892 0.220 -78.048 1.00 73.62 86 ASP A CA 1
ATOM 623 C C . ASP A 1 86 ? 44.430 0.332 -78.094 1.00 73.62 86 ASP A C 1
ATOM 625 O O . ASP A 1 86 ? 45.011 1.312 -77.629 1.00 73.62 86 ASP A O 1
ATOM 629 N N . ARG A 1 87 ? 45.127 -0.678 -78.634 1.00 67.06 87 ARG A N 1
ATOM 630 C CA . ARG A 1 87 ? 46.597 -0.651 -78.782 1.00 67.06 87 ARG A CA 1
ATOM 631 C C . ARG A 1 87 ? 46.954 -0.081 -80.150 1.00 67.06 87 ARG A C 1
ATOM 633 O O . ARG A 1 87 ? 46.737 -0.752 -81.158 1.00 67.06 87 ARG A O 1
ATOM 640 N N . ILE A 1 88 ? 47.500 1.131 -80.182 1.00 67.75 88 ILE A N 1
ATOM 641 C CA . ILE A 1 88 ? 47.803 1.872 -81.416 1.00 67.75 88 ILE A CA 1
ATOM 642 C C . ILE A 1 88 ? 49.310 2.209 -81.449 1.00 67.75 88 ILE A C 1
ATOM 644 O O . ILE A 1 88 ? 49.905 2.416 -80.388 1.00 67.75 88 ILE A O 1
ATOM 648 N N . PRO A 1 89 ? 49.971 2.242 -82.624 1.00 57.91 89 PRO A N 1
ATOM 649 C CA . PRO A 1 89 ? 51.348 2.727 -82.740 1.00 57.91 89 PRO A CA 1
ATOM 650 C C . PRO A 1 89 ? 51.473 4.195 -82.294 1.00 57.91 89 PRO A C 1
ATOM 652 O O . PRO A 1 89 ? 50.612 5.008 -82.626 1.00 57.91 89 PRO A O 1
ATOM 655 N N . ASP A 1 90 ? 52.533 4.524 -81.552 1.00 54.38 90 ASP A N 1
ATOM 656 C CA . ASP A 1 90 ? 52.792 5.861 -81.000 1.00 54.38 90 ASP A CA 1
ATOM 657 C C . ASP A 1 90 ? 52.682 6.991 -82.057 1.00 54.38 90 ASP A C 1
ATOM 659 O O . ASP A 1 90 ? 53.428 6.967 -83.044 1.00 54.38 90 ASP A O 1
ATOM 663 N N . PRO A 1 91 ? 51.808 8.001 -81.856 1.00 55.38 91 PRO A N 1
ATOM 664 C CA . PRO A 1 91 ? 51.687 9.160 -82.743 1.00 55.38 91 PRO A CA 1
ATOM 665 C C . PRO A 1 91 ? 52.958 10.019 -82.848 1.00 55.38 91 PRO A C 1
ATOM 667 O O . PRO A 1 91 ? 53.082 10.773 -83.811 1.00 55.38 91 PRO A O 1
ATOM 670 N N . GLU A 1 92 ? 53.892 9.921 -81.892 1.00 54.81 92 GLU A N 1
ATOM 671 C CA . GLU A 1 92 ? 55.161 10.674 -81.883 1.00 54.81 92 GLU A CA 1
ATOM 672 C C . GLU A 1 92 ? 56.330 9.929 -82.565 1.00 54.81 92 GLU A C 1
ATOM 674 O O . GLU A 1 92 ? 57.461 10.411 -82.583 1.00 54.81 92 GLU A O 1
ATOM 679 N N . GLY A 1 93 ? 56.068 8.779 -83.201 1.00 53.28 93 GLY A N 1
ATOM 680 C CA . GLY A 1 93 ? 57.021 8.137 -84.117 1.00 53.28 93 GLY A CA 1
ATOM 681 C C . GLY A 1 93 ? 58.096 7.265 -83.461 1.00 53.28 93 GLY A C 1
ATOM 682 O O . GLY A 1 93 ? 59.044 6.868 -84.135 1.00 53.28 93 GLY A O 1
ATOM 683 N N . THR A 1 94 ? 57.960 6.898 -82.181 1.00 54.94 94 THR A N 1
ATOM 684 C CA . THR A 1 94 ? 58.958 6.056 -81.485 1.00 54.94 94 THR A CA 1
ATOM 685 C C . THR A 1 94 ? 58.791 4.541 -81.700 1.00 54.94 94 THR A C 1
ATOM 687 O O . THR A 1 94 ? 59.540 3.746 -81.131 1.00 54.94 94 THR A O 1
ATOM 690 N N . GLY 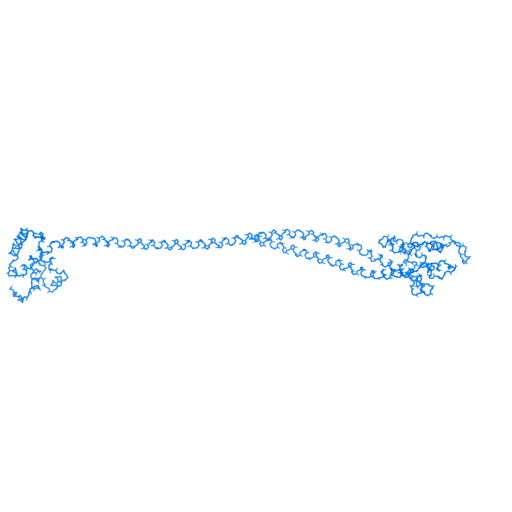A 1 95 ? 57.824 4.107 -82.522 1.00 53.22 95 GLY A N 1
ATOM 691 C CA . GLY A 1 95 ? 57.618 2.695 -82.884 1.00 53.22 95 GLY A CA 1
ATOM 692 C C . GLY A 1 95 ? 57.095 1.794 -81.752 1.00 53.22 95 GLY A C 1
ATOM 693 O O . GLY A 1 95 ? 57.003 0.580 -81.929 1.00 53.22 95 GLY A O 1
ATOM 694 N N . LYS A 1 96 ? 56.738 2.358 -80.591 1.00 54.19 96 LYS A N 1
ATOM 695 C CA . LYS A 1 96 ? 56.152 1.620 -79.462 1.00 54.19 96 LYS A CA 1
ATOM 696 C C . LYS A 1 96 ? 54.624 1.568 -79.580 1.00 54.19 96 LYS A C 1
ATOM 698 O O . LYS A 1 96 ? 53.993 2.534 -79.994 1.00 54.19 96 LYS A O 1
ATOM 703 N N . MET A 1 97 ? 54.020 0.435 -79.216 1.00 59.00 97 MET A N 1
ATOM 704 C CA . MET A 1 97 ? 52.558 0.294 -79.127 1.00 59.00 97 MET A CA 1
ATOM 705 C C . MET A 1 97 ? 52.081 0.957 -77.832 1.00 59.00 97 MET A C 1
ATOM 707 O O . MET A 1 97 ? 52.419 0.477 -76.749 1.00 59.00 97 MET A O 1
ATOM 711 N N . VAL A 1 98 ? 51.314 2.038 -77.940 1.00 66.25 98 VAL A N 1
ATOM 712 C CA . VAL A 1 98 ? 50.770 2.792 -76.804 1.00 66.25 98 VAL A CA 1
ATOM 713 C C . VAL A 1 98 ? 49.299 2.421 -76.615 1.00 66.25 98 VAL A C 1
ATOM 715 O O . VAL A 1 98 ? 48.568 2.168 -77.574 1.00 66.25 98 VAL A O 1
ATOM 718 N N . GLU A 1 99 ? 48.865 2.343 -75.361 1.00 67.19 99 GLU A N 1
ATOM 719 C CA . GLU A 1 99 ? 47.452 2.193 -75.016 1.00 67.19 99 GLU A CA 1
ATOM 720 C C . GLU A 1 99 ? 46.744 3.535 -75.225 1.00 67.19 99 GLU A C 1
ATOM 722 O O . GLU A 1 99 ? 46.950 4.478 -74.459 1.00 67.19 99 GLU A O 1
ATOM 727 N N . ASP A 1 100 ? 45.928 3.634 -76.275 1.00 75.12 100 ASP A N 1
ATOM 728 C CA . ASP A 1 100 ? 45.140 4.824 -76.566 1.00 75.12 100 ASP A CA 1
ATOM 729 C C . ASP A 1 100 ? 43.680 4.609 -76.160 1.00 75.12 100 ASP A C 1
ATOM 731 O O . ASP A 1 100 ? 42.955 3.759 -76.682 1.00 75.12 100 ASP A O 1
ATOM 735 N N . TYR A 1 101 ? 43.237 5.424 -75.210 1.00 76.19 101 TYR A N 1
ATOM 736 C CA . TYR A 1 101 ? 41.863 5.415 -74.723 1.00 76.19 101 TYR A CA 1
ATOM 737 C C . TYR A 1 101 ? 40.951 6.360 -75.516 1.00 76.19 101 TYR A C 1
ATOM 739 O O . TYR A 1 101 ? 39.750 6.382 -75.262 1.00 76.19 101 TYR A O 1
ATOM 747 N N . TRP A 1 102 ? 41.457 7.109 -76.508 1.00 76.75 102 TRP A N 1
ATOM 748 C CA . TRP A 1 102 ? 40.650 8.066 -77.277 1.00 76.75 102 TRP A CA 1
ATOM 749 C C . TRP A 1 102 ? 39.692 7.388 -78.267 1.00 76.75 102 TRP A C 1
ATOM 751 O O . TRP A 1 102 ? 38.530 7.788 -78.371 1.00 76.75 102 TRP A O 1
ATOM 761 N N . GLY A 1 103 ? 40.134 6.325 -78.947 1.00 75.38 103 GLY A N 1
ATOM 762 C CA . GLY A 1 103 ? 39.265 5.480 -79.781 1.00 75.38 103 GLY A CA 1
ATOM 763 C C . GLY A 1 103 ? 38.068 4.894 -79.008 1.00 75.38 103 GLY A C 1
ATOM 764 O O . GLY A 1 103 ? 36.919 5.093 -79.421 1.00 75.38 103 GLY A O 1
ATOM 765 N N . PRO A 1 104 ? 38.293 4.242 -77.851 1.00 80.12 104 PRO A N 1
ATOM 766 C CA . PRO A 1 104 ? 37.229 3.793 -76.952 1.00 80.12 104 PRO A CA 1
ATOM 767 C C . PRO A 1 104 ? 36.397 4.943 -76.361 1.00 80.12 104 PRO A C 1
ATOM 769 O O . PRO A 1 104 ? 35.171 4.845 -76.320 1.00 80.12 104 PRO A O 1
ATOM 772 N N . SER A 1 105 ? 37.017 6.074 -76.008 1.00 80.31 105 SER A N 1
ATOM 773 C CA . SER A 1 105 ? 36.312 7.268 -75.508 1.00 80.31 105 SER A CA 1
ATOM 774 C C . SER A 1 105 ? 35.290 7.803 -76.503 1.00 80.31 105 SER A C 1
ATOM 776 O O . SER A 1 105 ? 34.180 8.154 -76.115 1.00 80.31 105 SER A O 1
ATOM 778 N N . LYS A 1 106 ? 35.602 7.814 -77.806 1.00 77.75 106 LYS A N 1
ATOM 779 C CA . LYS A 1 106 ? 34.643 8.216 -78.851 1.00 77.75 106 LYS A CA 1
ATOM 780 C C . LYS A 1 106 ? 33.450 7.270 -78.972 1.00 77.75 106 LYS A C 1
ATOM 782 O O . LYS A 1 106 ? 32.371 7.720 -79.362 1.00 77.75 106 LYS A O 1
ATOM 787 N N . ARG A 1 107 ? 33.638 5.980 -78.663 1.00 79.81 107 ARG A N 1
ATOM 788 C CA . ARG A 1 107 ? 32.552 4.989 -78.607 1.00 79.81 107 ARG A CA 1
ATOM 789 C C . ARG A 1 107 ? 31.660 5.244 -77.394 1.00 79.81 107 ARG A C 1
ATOM 791 O O . ARG A 1 107 ? 30.448 5.305 -77.559 1.00 79.81 107 ARG A O 1
ATOM 798 N N . VAL A 1 108 ? 32.254 5.503 -76.228 1.00 80.62 108 VAL A N 1
ATOM 799 C CA . VAL A 1 108 ? 31.531 5.851 -74.992 1.00 80.62 108 VAL A CA 1
ATOM 800 C C . VAL A 1 108 ? 30.770 7.177 -75.136 1.00 80.62 108 VAL A C 1
ATOM 802 O O . VAL A 1 108 ? 29.595 7.237 -74.797 1.00 80.62 108 VAL A O 1
ATOM 805 N N . LEU A 1 109 ? 31.382 8.210 -75.727 1.00 79.62 109 LEU A N 1
ATOM 806 C CA . LEU A 1 109 ? 30.733 9.494 -76.053 1.00 79.62 109 LEU A CA 1
ATOM 807 C C . LEU A 1 109 ? 29.672 9.386 -77.160 1.00 79.62 109 LEU A C 1
ATOM 809 O O . LEU A 1 109 ? 28.932 10.335 -77.404 1.00 79.62 109 LEU A O 1
ATOM 813 N N . GLY A 1 110 ? 29.627 8.267 -77.886 1.00 75.00 110 GLY A N 1
ATOM 814 C CA . GLY A 1 110 ? 28.598 7.983 -78.882 1.00 75.00 110 GLY A CA 1
ATOM 815 C C . GLY A 1 110 ? 27.347 7.322 -78.313 1.00 75.00 110 GLY A C 1
ATOM 816 O O . GLY A 1 110 ? 26.363 7.220 -79.042 1.00 75.00 110 GLY A O 1
ATOM 817 N N . ASP A 1 111 ? 27.381 6.884 -77.056 1.00 80.00 111 ASP A N 1
ATOM 818 C CA . ASP A 1 111 ? 26.237 6.282 -76.385 1.00 80.00 111 ASP A CA 1
ATOM 819 C C . ASP A 1 111 ? 25.236 7.369 -75.966 1.00 80.00 111 ASP A C 1
ATOM 821 O O . ASP A 1 111 ? 25.527 8.224 -75.127 1.00 80.00 111 ASP A O 1
ATOM 825 N N . MET A 1 112 ? 24.033 7.322 -76.544 1.00 73.06 112 MET A N 1
ATOM 826 C CA . MET A 1 112 ? 22.943 8.251 -76.226 1.00 73.06 112 MET A CA 1
ATOM 827 C C . MET A 1 112 ? 22.500 8.165 -74.758 1.00 73.06 112 MET A C 1
ATOM 829 O O . MET A 1 112 ? 21.936 9.128 -74.244 1.00 73.06 112 MET A O 1
ATOM 833 N N . LYS A 1 113 ? 22.784 7.049 -74.070 1.00 79.81 113 LYS A N 1
ATOM 834 C CA . LYS A 1 113 ? 22.476 6.835 -72.648 1.00 79.81 113 LYS A CA 1
ATOM 835 C C . LYS A 1 113 ? 23.662 7.093 -71.719 1.00 79.81 113 LYS A C 1
ATOM 837 O O . LYS A 1 113 ? 23.589 6.764 -70.537 1.00 79.81 113 LYS A O 1
ATOM 842 N N . LEU A 1 114 ? 24.755 7.693 -72.204 1.00 79.88 114 LEU A N 1
ATOM 843 C CA . LEU A 1 114 ? 25.952 7.937 -71.393 1.00 79.88 114 LEU A CA 1
ATOM 844 C C . LEU A 1 114 ? 25.633 8.702 -70.101 1.00 79.88 114 LEU A C 1
ATOM 846 O O . LEU A 1 114 ? 26.006 8.233 -69.031 1.00 79.88 114 LEU A O 1
ATOM 850 N N . LEU A 1 115 ? 24.939 9.842 -70.195 1.00 77.56 115 LEU A N 1
ATOM 851 C CA . LEU A 1 115 ? 24.609 10.682 -69.035 1.00 77.56 115 LEU A CA 1
ATOM 852 C C . LEU A 1 115 ? 23.670 9.979 -68.051 1.00 77.56 115 LEU A C 1
ATOM 854 O O . LEU A 1 115 ? 23.885 10.056 -66.846 1.00 77.56 115 LEU A O 1
ATOM 858 N N . GLU A 1 116 ? 22.662 9.265 -68.555 1.00 81.38 116 GLU A N 1
ATOM 859 C CA . GLU A 1 116 ? 21.750 8.467 -67.727 1.00 81.38 116 GLU A CA 1
ATOM 860 C C . GLU A 1 116 ? 22.525 7.374 -66.979 1.00 81.38 116 GLU A C 1
ATOM 862 O O . GLU A 1 116 ? 22.433 7.275 -65.759 1.00 81.38 116 GLU A O 1
ATOM 867 N N . GLY A 1 117 ? 23.403 6.650 -67.680 1.00 81.69 117 GLY A N 1
ATOM 868 C CA . GLY A 1 117 ? 24.246 5.613 -67.091 1.00 81.69 117 GLY A CA 1
ATOM 869 C C . GLY A 1 117 ? 25.321 6.123 -66.123 1.00 81.69 117 GLY A C 1
ATOM 870 O O . GLY A 1 117 ? 25.805 5.343 -65.311 1.00 81.69 117 GLY A O 1
ATOM 871 N N . LEU A 1 118 ? 25.712 7.403 -66.189 1.00 80.81 118 LEU A N 1
ATOM 872 C CA . LEU A 1 118 ? 26.587 8.032 -65.187 1.00 80.81 118 LEU A CA 1
ATOM 873 C C . LEU A 1 118 ? 25.804 8.445 -63.930 1.00 80.81 118 LEU A C 1
ATOM 875 O O . LEU A 1 118 ? 26.346 8.391 -62.828 1.00 80.81 118 LEU A O 1
ATOM 879 N N . LYS A 1 119 ? 24.526 8.817 -64.070 1.00 80.12 119 LYS A N 1
ATOM 880 C CA . LYS A 1 119 ? 23.645 9.130 -62.931 1.00 80.12 119 LYS A CA 1
ATOM 881 C C . LYS A 1 119 ? 23.205 7.877 -62.180 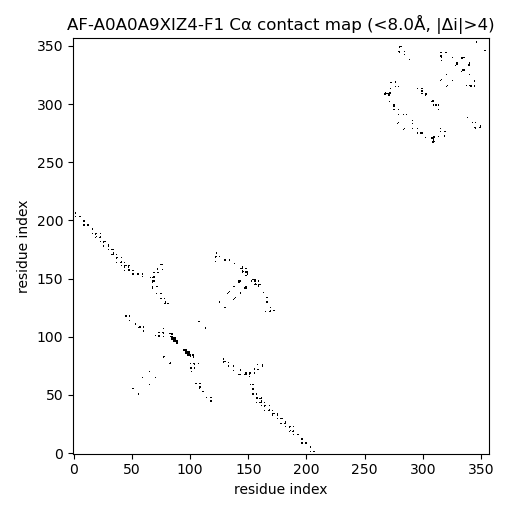1.00 80.12 119 LYS A C 1
ATOM 883 O O . LYS A 1 119 ? 23.164 7.888 -60.956 1.00 80.12 119 LYS A O 1
ATOM 888 N N . THR A 1 120 ? 22.915 6.793 -62.897 1.00 81.88 120 THR A N 1
ATOM 889 C CA . THR A 1 120 ? 22.526 5.496 -62.315 1.00 81.88 120 THR A CA 1
ATOM 890 C C . THR A 1 120 ? 23.721 4.578 -62.050 1.00 81.88 120 THR A C 1
ATOM 892 O O . THR A 1 120 ? 23.542 3.369 -61.912 1.00 81.88 120 THR A O 1
ATOM 895 N N . PHE A 1 121 ? 24.944 5.110 -62.058 1.00 81.81 121 PHE A N 1
ATOM 896 C CA . PHE A 1 121 ? 26.142 4.308 -61.846 1.00 81.81 121 PHE A CA 1
ATOM 897 C C . PHE A 1 121 ? 26.161 3.728 -60.427 1.00 81.81 121 PHE A C 1
ATOM 899 O O . PHE A 1 121 ? 25.875 4.436 -59.458 1.00 81.81 121 PHE A O 1
ATOM 906 N N . ASP A 1 122 ? 26.520 2.449 -60.313 1.00 79.00 122 ASP A N 1
ATOM 907 C CA . ASP A 1 122 ? 26.638 1.754 -59.032 1.00 79.00 122 ASP A CA 1
ATOM 908 C C . ASP A 1 122 ? 27.879 2.251 -58.277 1.00 79.00 122 ASP A C 1
ATOM 910 O O . ASP A 1 122 ? 28.993 1.741 -58.410 1.00 79.00 122 ASP A O 1
ATOM 914 N N . LYS A 1 123 ? 27.669 3.323 -57.514 1.00 74.19 123 LYS A N 1
ATOM 915 C CA . LYS A 1 123 ? 28.678 3.992 -56.691 1.00 74.19 123 LYS A CA 1
ATOM 916 C C . LYS A 1 123 ? 29.107 3.179 -55.466 1.00 74.19 123 LYS A C 1
ATOM 918 O O . LYS A 1 123 ? 30.134 3.508 -54.879 1.00 74.19 123 LYS A O 1
ATOM 923 N N . ASP A 1 124 ? 28.345 2.149 -55.095 1.00 73.69 124 ASP A N 1
ATOM 924 C CA . ASP A 1 124 ? 28.576 1.338 -53.897 1.00 73.69 124 ASP A CA 1
ATOM 925 C C . ASP A 1 124 ? 29.421 0.083 -54.192 1.00 73.69 124 ASP A C 1
ATOM 927 O O . ASP A 1 124 ? 30.033 -0.473 -53.279 1.00 73.69 124 ASP A O 1
ATOM 931 N N . ASN A 1 125 ? 29.515 -0.346 -55.459 1.00 77.94 125 ASN A N 1
ATOM 932 C CA . ASN A 1 125 ? 30.201 -1.582 -55.856 1.00 77.94 125 ASN A CA 1
ATOM 933 C C . ASN A 1 125 ? 31.243 -1.388 -56.977 1.00 77.94 125 ASN A C 1
ATOM 935 O O . ASN A 1 125 ? 31.214 -2.047 -58.021 1.00 77.94 125 ASN A O 1
ATOM 939 N N . ILE A 1 126 ? 32.198 -0.481 -56.771 1.00 80.88 126 ILE A N 1
ATOM 940 C CA . ILE A 1 126 ? 33.253 -0.202 -57.755 1.00 80.88 126 ILE A CA 1
ATOM 941 C C . ILE A 1 126 ? 34.469 -1.113 -57.506 1.00 80.88 126 ILE A C 1
ATOM 943 O O . ILE A 1 126 ? 35.002 -1.142 -56.391 1.00 80.88 126 ILE A O 1
ATOM 947 N N . PRO A 1 127 ? 34.997 -1.817 -58.529 1.00 81.75 127 PRO A N 1
ATOM 948 C CA . PRO A 1 127 ? 36.177 -2.657 -58.363 1.00 81.75 127 PRO A CA 1
ATOM 949 C C . PRO A 1 127 ? 37.389 -1.862 -57.831 1.00 81.75 127 PRO A C 1
ATOM 951 O O . PRO A 1 127 ? 37.789 -0.869 -58.447 1.00 81.75 127 PRO A O 1
ATOM 954 N N . PRO A 1 128 ? 38.074 -2.320 -56.761 1.00 79.31 128 PRO A N 1
ATOM 955 C CA . PRO A 1 128 ? 39.219 -1.608 -56.178 1.00 79.31 128 PRO A CA 1
ATOM 956 C C . PRO A 1 128 ? 40.354 -1.324 -57.172 1.00 79.31 128 PRO A C 1
ATOM 958 O O . PRO A 1 128 ? 41.074 -0.335 -57.039 1.00 79.31 128 PRO A O 1
ATOM 961 N N . ARG A 1 129 ? 40.495 -2.176 -58.197 1.00 80.75 129 ARG A N 1
ATOM 962 C CA . ARG A 1 129 ? 41.457 -2.010 -59.296 1.00 80.75 129 ARG A CA 1
ATOM 963 C C . ARG A 1 129 ? 41.216 -0.723 -60.094 1.00 80.75 129 ARG A C 1
ATOM 965 O O . ARG A 1 129 ? 42.183 -0.056 -60.447 1.00 80.75 129 ARG A O 1
ATOM 972 N N . VAL A 1 130 ? 39.954 -0.390 -60.368 1.00 80.00 130 VAL A N 1
ATOM 973 C CA . VAL A 1 130 ? 39.544 0.765 -61.184 1.00 80.00 130 VAL A CA 1
ATOM 974 C C . VAL A 1 130 ? 39.839 2.065 -60.439 1.00 80.00 130 VAL A C 1
ATOM 976 O O . VAL A 1 130 ? 40.495 2.956 -60.973 1.00 80.00 130 VAL A O 1
ATOM 979 N N . ILE A 1 131 ? 39.455 2.135 -59.163 1.00 80.81 131 ILE A N 1
ATOM 980 C CA . ILE A 1 131 ? 39.669 3.325 -58.328 1.00 80.81 131 ILE A CA 1
ATOM 981 C C . ILE A 1 131 ? 41.150 3.569 -58.062 1.00 80.81 131 ILE A C 1
ATOM 983 O O . ILE A 1 131 ? 41.605 4.705 -58.168 1.00 80.81 131 ILE A O 1
ATOM 987 N N . LYS A 1 132 ? 41.918 2.515 -57.761 1.00 80.81 132 LYS A N 1
ATOM 988 C CA . LYS A 1 132 ? 43.363 2.640 -57.541 1.00 80.81 132 LYS A CA 1
ATOM 989 C C . LYS A 1 132 ? 44.074 3.162 -58.790 1.00 80.81 132 LYS A C 1
ATOM 991 O O . LYS A 1 132 ? 44.869 4.088 -58.702 1.00 80.81 132 LYS A O 1
ATOM 996 N N . TYR A 1 133 ? 43.721 2.633 -59.961 1.00 80.25 133 TYR A N 1
ATOM 997 C CA . TYR A 1 133 ? 44.273 3.105 -61.228 1.00 80.25 133 TYR A CA 1
ATOM 998 C C . TYR A 1 133 ? 43.950 4.584 -61.487 1.00 80.25 133 TYR A C 1
ATOM 1000 O O . TYR A 1 133 ? 44.812 5.332 -61.941 1.00 80.25 133 TYR A O 1
ATOM 1008 N N . ILE A 1 134 ? 42.731 5.028 -61.166 1.00 81.44 134 ILE A N 1
ATOM 1009 C CA . ILE A 1 134 ? 42.328 6.426 -61.354 1.00 81.44 134 ILE A CA 1
ATOM 1010 C C . ILE A 1 134 ? 43.019 7.366 -60.361 1.00 81.44 134 ILE A C 1
ATOM 1012 O O . ILE A 1 134 ? 43.433 8.465 -60.738 1.00 81.44 134 ILE A O 1
ATOM 1016 N N . GLN A 1 135 ? 43.189 6.930 -59.112 1.00 78.31 135 GLN A N 1
ATOM 1017 C CA . GLN A 1 135 ? 43.926 7.675 -58.092 1.00 78.31 135 GLN A CA 1
ATOM 1018 C C . GLN A 1 135 ? 45.400 7.858 -58.470 1.00 78.31 135 GLN A C 1
ATOM 1020 O O . GLN A 1 135 ? 45.902 8.985 -58.474 1.00 78.31 135 GLN A O 1
ATOM 1025 N N . ASP A 1 136 ? 46.066 6.771 -58.856 1.00 77.12 136 ASP A N 1
ATOM 1026 C CA . ASP A 1 136 ? 47.495 6.775 -59.167 1.00 77.12 136 ASP A CA 1
ATOM 1027 C C . ASP A 1 136 ? 47.797 7.545 -60.468 1.00 77.12 136 ASP A C 1
ATOM 1029 O O . ASP A 1 136 ? 48.780 8.281 -60.541 1.00 77.12 136 ASP A O 1
ATOM 1033 N N . ARG A 1 137 ? 46.947 7.416 -61.500 1.00 75.25 137 ARG A N 1
ATOM 1034 C CA . ARG A 1 137 ? 47.221 7.963 -62.843 1.00 75.25 137 ARG A CA 1
ATOM 1035 C C . ARG A 1 137 ? 46.630 9.350 -63.105 1.00 75.25 137 ARG A C 1
ATOM 1037 O O . ARG A 1 137 ? 47.243 10.122 -63.841 1.00 75.25 137 ARG A O 1
ATOM 1044 N N . PHE A 1 138 ? 45.464 9.675 -62.540 1.00 75.75 138 PHE A N 1
ATOM 1045 C CA . PHE A 1 138 ? 44.751 10.924 -62.849 1.00 75.75 138 PHE A CA 1
ATOM 1046 C C . PHE A 1 138 ? 44.693 11.876 -61.658 1.00 75.75 138 PHE A C 1
ATOM 1048 O O . PHE A 1 138 ? 45.132 13.010 -61.791 1.00 75.75 138 PHE A O 1
ATOM 1055 N N . LEU A 1 139 ? 44.247 11.430 -60.479 1.00 71.81 139 LEU A N 1
ATOM 1056 C CA . LEU A 1 139 ? 44.116 12.320 -59.311 1.00 71.81 139 LEU A CA 1
ATOM 1057 C C . LEU A 1 139 ? 45.466 12.778 -58.731 1.00 71.81 139 LEU A C 1
ATOM 1059 O O . LEU A 1 139 ? 45.525 13.819 -58.085 1.00 71.81 139 LEU A O 1
ATOM 1063 N N . SER A 1 140 ? 46.547 12.030 -58.976 1.00 71.19 140 SER A N 1
ATOM 1064 C CA . SER A 1 140 ? 47.918 12.430 -58.615 1.00 71.19 140 SER A CA 1
ATOM 1065 C C . SER A 1 140 ? 48.519 13.489 -59.552 1.00 71.19 140 SER A C 1
ATOM 1067 O O . SER A 1 140 ? 49.561 14.065 -59.241 1.00 71.19 140 SER A O 1
ATOM 1069 N N . ASN A 1 141 ? 47.903 13.734 -60.714 1.00 75.44 141 ASN A N 1
ATOM 1070 C CA . ASN A 1 141 ? 48.432 14.639 -61.727 1.00 75.44 141 ASN A CA 1
ATOM 1071 C C . ASN A 1 141 ? 47.856 16.061 -61.544 1.00 75.44 141 ASN A C 1
ATOM 1073 O O . ASN A 1 141 ? 46.640 16.226 -61.644 1.00 75.44 141 ASN A O 1
ATOM 1077 N N . PRO A 1 142 ? 48.691 17.107 -61.368 1.00 70.25 142 PRO A N 1
ATOM 1078 C CA . PRO A 1 142 ? 48.238 18.499 -61.238 1.00 70.25 142 PRO A CA 1
ATOM 1079 C C . PRO A 1 142 ? 47.448 19.055 -62.436 1.00 70.25 142 PRO A C 1
ATOM 1081 O O . PRO A 1 142 ? 46.893 20.150 -62.347 1.00 70.25 142 PRO A O 1
ATOM 1084 N N . GLU A 1 143 ? 47.440 18.358 -63.575 1.00 68.12 143 GLU A N 1
ATOM 1085 C CA . GLU A 1 143 ? 46.656 18.708 -64.768 1.00 68.12 143 GLU A CA 1
ATOM 1086 C C . GLU A 1 143 ? 45.195 18.216 -64.706 1.00 68.12 143 GLU A C 1
ATOM 1088 O O . GLU A 1 143 ? 44.366 18.656 -65.503 1.00 68.12 143 GLU A O 1
ATOM 1093 N N . PHE A 1 144 ? 44.853 17.335 -63.758 1.00 71.75 144 PHE A N 1
ATOM 1094 C CA . PHE A 1 144 ? 43.505 16.793 -63.559 1.00 71.75 144 PHE A CA 1
ATOM 1095 C C . PHE A 1 144 ? 42.718 17.618 -62.526 1.00 71.75 144 PHE A C 1
ATOM 1097 O O . PHE A 1 144 ? 42.317 17.134 -61.470 1.00 71.75 144 PHE A O 1
ATOM 1104 N N . ASP A 1 145 ? 42.528 18.898 -62.837 1.00 77.25 145 ASP A N 1
ATOM 1105 C CA . ASP A 1 145 ? 41.819 19.865 -61.995 1.00 77.25 145 ASP A CA 1
ATOM 1106 C C . ASP A 1 145 ? 40.583 20.400 -62.746 1.00 77.25 145 ASP A C 1
ATOM 1108 O O . ASP A 1 145 ? 40.738 20.890 -63.875 1.00 77.25 145 ASP A O 1
ATOM 1112 N N . PRO A 1 146 ? 39.362 20.319 -62.176 1.00 78.06 146 PRO A N 1
ATOM 1113 C CA . PRO A 1 146 ? 38.152 20.877 -62.776 1.00 78.06 146 PRO A CA 1
ATOM 1114 C C . PRO A 1 146 ? 38.307 22.311 -63.300 1.00 78.06 146 PRO A C 1
ATOM 1116 O O . PRO A 1 146 ? 37.792 22.609 -64.378 1.00 78.06 146 PRO A O 1
ATOM 1119 N N . ASP A 1 147 ? 39.055 23.173 -62.606 1.00 79.06 147 ASP A N 1
ATOM 1120 C CA . ASP A 1 147 ? 39.193 24.585 -62.985 1.00 79.06 147 ASP A CA 1
ATOM 1121 C C . ASP A 1 147 ? 40.129 24.787 -64.189 1.00 79.06 147 ASP A C 1
ATOM 1123 O O . ASP A 1 147 ? 39.905 25.669 -65.022 1.00 79.06 147 ASP A O 1
ATOM 1127 N N . LYS A 1 148 ? 41.131 23.914 -64.360 1.00 77.50 148 LYS A N 1
ATOM 1128 C CA . LYS A 1 148 ? 41.992 23.895 -65.556 1.00 77.50 148 LYS A CA 1
ATOM 1129 C C . LYS A 1 148 ? 41.292 23.256 -66.750 1.00 77.50 148 LYS A C 1
ATOM 1131 O O . LYS A 1 148 ? 41.419 23.729 -67.880 1.00 77.50 148 LYS A O 1
ATOM 1136 N N . VAL A 1 149 ? 40.528 22.190 -66.508 1.00 77.62 149 VAL A N 1
ATOM 1137 C CA . VAL A 1 149 ? 39.767 21.487 -67.548 1.00 77.62 149 VAL A CA 1
ATOM 1138 C C . VAL A 1 149 ? 38.636 22.366 -68.091 1.00 77.62 149 VAL A C 1
ATOM 1140 O O . VAL A 1 149 ? 38.368 22.324 -69.292 1.00 77.62 149 VAL A O 1
ATOM 1143 N N . LYS A 1 150 ? 38.049 23.235 -67.259 1.00 78.69 150 LYS A N 1
ATOM 1144 C CA . LYS A 1 150 ? 37.048 24.233 -67.666 1.00 78.69 150 LYS A CA 1
ATOM 1145 C C . LYS A 1 150 ? 37.517 25.147 -68.798 1.00 78.69 150 LYS A C 1
ATOM 1147 O O . LYS A 1 150 ? 36.732 25.448 -69.694 1.00 78.69 150 LYS A O 1
ATOM 1152 N N . ALA A 1 151 ? 38.791 25.548 -68.794 1.00 76.31 151 ALA A N 1
ATOM 1153 C CA . ALA A 1 151 ? 39.366 26.379 -69.854 1.00 76.31 151 ALA A CA 1
ATOM 1154 C C . ALA A 1 151 ? 39.411 25.660 -71.216 1.00 76.31 151 ALA A C 1
ATOM 1156 O O . ALA A 1 151 ? 39.417 26.312 -72.258 1.00 76.31 151 ALA A O 1
ATOM 1157 N N . ALA A 1 152 ? 39.428 24.323 -71.214 1.00 75.25 152 ALA A N 1
ATOM 1158 C CA . ALA A 1 152 ? 39.407 23.503 -72.421 1.00 75.25 152 ALA A CA 1
ATOM 1159 C C . ALA A 1 152 ? 37.985 23.077 -72.827 1.00 75.25 152 ALA A C 1
ATOM 1161 O O . ALA A 1 152 ? 37.672 23.047 -74.017 1.00 75.25 152 ALA A O 1
ATOM 1162 N N . SER A 1 153 ? 37.130 22.711 -71.866 1.00 77.31 153 SER A N 1
ATOM 1163 C CA . SER A 1 153 ? 35.732 22.346 -72.110 1.00 77.31 153 SER A CA 1
ATOM 1164 C C . SER A 1 153 ? 34.917 22.344 -70.813 1.00 77.31 153 SER A C 1
ATOM 1166 O O . SER A 1 153 ? 35.240 21.630 -69.863 1.00 77.31 153 SER A O 1
ATOM 1168 N N . THR A 1 154 ? 33.790 23.057 -70.815 1.00 75.81 154 THR A N 1
ATOM 1169 C CA . THR A 1 154 ? 32.778 23.018 -69.744 1.00 75.81 154 THR A CA 1
ATOM 1170 C C . THR A 1 154 ? 32.160 21.625 -69.583 1.00 75.81 154 THR A C 1
ATOM 1172 O O . THR A 1 154 ? 31.847 21.204 -68.473 1.00 75.81 154 THR A O 1
ATOM 1175 N N . ALA A 1 155 ? 32.059 20.857 -70.673 1.00 76.31 155 ALA A N 1
ATOM 1176 C CA . ALA A 1 155 ? 31.570 19.483 -70.627 1.00 76.31 155 ALA A CA 1
ATOM 1177 C C . ALA A 1 155 ? 32.535 18.533 -69.910 1.00 76.31 155 ALA A C 1
ATOM 1179 O O . ALA A 1 155 ? 32.120 17.643 -69.167 1.00 76.31 155 ALA A O 1
ATOM 1180 N N . ALA A 1 156 ? 33.838 18.745 -70.103 1.00 78.75 156 ALA A N 1
ATOM 1181 C CA . ALA A 1 156 ? 34.870 17.975 -69.422 1.00 78.75 156 ALA A CA 1
ATOM 1182 C C . ALA A 1 156 ? 35.013 18.367 -67.935 1.00 78.75 156 ALA A C 1
ATOM 1184 O O . ALA A 1 156 ? 35.393 17.519 -67.133 1.00 78.75 156 ALA A O 1
ATOM 1185 N N . GLU A 1 157 ? 34.661 19.601 -67.543 1.00 81.38 157 GLU A N 1
ATOM 1186 C CA . GLU A 1 157 ? 34.607 20.055 -66.137 1.00 81.38 157 GLU A CA 1
ATOM 1187 C C . GLU A 1 157 ? 33.587 19.243 -65.318 1.00 81.38 157 GLU A C 1
ATOM 1189 O O . GLU A 1 157 ? 33.942 18.700 -64.269 1.00 81.38 157 GLU A O 1
ATOM 1194 N N . GLY A 1 158 ? 32.345 19.108 -65.804 1.00 80.31 158 GLY A N 1
ATOM 1195 C CA . GLY A 1 158 ? 31.290 18.349 -65.112 1.00 80.31 158 GLY A CA 1
ATOM 1196 C C . GLY A 1 158 ? 31.643 16.868 -64.937 1.00 80.31 158 GLY A C 1
ATOM 1197 O O . GLY A 1 158 ? 31.480 16.301 -63.856 1.00 80.31 158 GLY A O 1
ATOM 1198 N N . LEU A 1 159 ? 32.237 16.264 -65.969 1.00 82.00 159 LEU A N 1
ATOM 1199 C CA . LEU A 1 159 ? 32.709 14.880 -65.928 1.00 82.00 159 LEU A CA 1
ATOM 1200 C C . LEU A 1 159 ? 33.923 14.694 -65.002 1.00 82.00 159 LEU A C 1
ATOM 1202 O O . LEU A 1 159 ? 34.003 13.697 -64.287 1.00 82.00 159 LEU A O 1
ATOM 1206 N N . CYS A 1 160 ? 34.843 15.660 -64.960 1.00 83.19 160 CYS A N 1
ATOM 1207 C CA . CYS A 1 160 ? 35.979 15.652 -64.036 1.00 83.19 160 CYS A CA 1
ATOM 1208 C C . CYS A 1 160 ? 35.512 15.723 -62.570 1.00 83.19 160 CYS A C 1
ATOM 1210 O O . CYS A 1 160 ? 35.933 14.909 -61.744 1.00 83.19 160 CYS A O 1
ATOM 1212 N N . ARG A 1 161 ? 34.572 16.630 -62.252 1.00 83.00 161 ARG A N 1
ATOM 1213 C CA . ARG A 1 161 ? 33.974 16.732 -60.907 1.00 83.00 161 ARG A CA 1
ATOM 1214 C C . ARG A 1 161 ? 33.275 15.444 -60.481 1.00 83.00 161 ARG A C 1
ATOM 1216 O O . ARG A 1 161 ? 33.426 15.041 -59.333 1.00 83.00 161 ARG A O 1
ATOM 1223 N N . TRP A 1 162 ? 32.580 14.773 -61.397 1.00 86.44 162 TRP A N 1
ATOM 1224 C CA . TRP A 1 162 ? 31.929 13.487 -61.133 1.00 86.44 162 TRP A CA 1
ATOM 1225 C C . TRP A 1 162 ? 32.911 12.368 -60.781 1.00 86.44 162 TRP A C 1
ATOM 1227 O O . TRP A 1 162 ? 32.706 11.666 -59.792 1.00 86.44 162 TRP A O 1
ATOM 1237 N N . ILE A 1 163 ? 34.029 12.249 -61.500 1.00 83.31 163 ILE A N 1
ATOM 1238 C CA . ILE A 1 163 ? 35.057 11.239 -61.194 1.00 83.31 163 ILE A CA 1
ATOM 1239 C C . ILE A 1 163 ? 35.691 11.506 -59.822 1.00 83.31 163 ILE A C 1
ATOM 1241 O O . ILE A 1 163 ? 35.878 10.578 -59.032 1.00 83.31 163 ILE A O 1
ATOM 1245 N N . ILE A 1 164 ? 35.981 12.774 -59.506 1.00 82.50 164 ILE A N 1
ATOM 1246 C CA . ILE A 1 164 ? 36.519 13.175 -58.197 1.00 82.50 164 ILE A CA 1
ATOM 1247 C C . ILE A 1 164 ? 35.511 12.873 -57.080 1.00 82.50 164 ILE A C 1
ATOM 1249 O O . ILE A 1 164 ? 35.898 12.336 -56.040 1.00 82.50 164 ILE A O 1
ATOM 1253 N N . ALA A 1 165 ? 34.232 13.190 -57.291 1.00 84.62 165 ALA A N 1
ATOM 1254 C CA . ALA A 1 165 ? 33.169 12.952 -56.322 1.00 84.62 165 ALA A CA 1
ATOM 1255 C C . ALA A 1 165 ? 32.975 11.459 -56.035 1.00 84.62 165 ALA A C 1
ATOM 1257 O O . ALA A 1 165 ? 32.920 11.078 -54.870 1.00 84.62 165 ALA A O 1
ATOM 1258 N N . ILE A 1 166 ? 32.991 10.601 -57.059 1.00 84.19 166 ILE A N 1
ATOM 1259 C CA . ILE A 1 166 ? 32.893 9.148 -56.866 1.00 84.19 166 ILE A CA 1
ATOM 1260 C C . ILE A 1 166 ? 34.116 8.579 -56.147 1.00 84.19 166 ILE A C 1
ATOM 1262 O O . ILE A 1 166 ? 33.972 7.753 -55.251 1.00 84.19 166 ILE A O 1
ATOM 1266 N N . CYS A 1 167 ? 35.324 9.044 -56.473 1.00 81.44 167 CYS A N 1
ATOM 1267 C CA . CYS A 1 167 ? 36.528 8.597 -55.770 1.00 81.44 167 CYS A CA 1
ATOM 1268 C C . CYS A 1 167 ? 36.529 9.005 -54.287 1.00 81.44 167 CYS A C 1
ATOM 1270 O O . CYS A 1 167 ? 37.078 8.283 -53.455 1.00 81.44 167 CYS A O 1
ATOM 1272 N N . LYS A 1 168 ? 35.949 10.164 -53.948 1.00 81.81 168 LYS A N 1
ATOM 1273 C CA . LYS A 1 168 ? 35.757 10.598 -52.556 1.00 81.81 168 LYS A CA 1
ATOM 1274 C C . LYS A 1 168 ? 34.640 9.805 -51.871 1.00 81.81 168 LYS A C 1
ATOM 1276 O O . LYS A 1 168 ? 34.833 9.368 -50.741 1.00 81.81 168 LYS A O 1
ATOM 1281 N N . TYR A 1 169 ? 33.533 9.557 -52.571 1.00 83.75 169 TYR A N 1
ATOM 1282 C CA . TYR A 1 169 ? 32.418 8.749 -52.083 1.00 83.75 169 TYR A CA 1
ATOM 1283 C C . TYR A 1 169 ? 32.843 7.314 -51.764 1.00 83.75 169 TYR A C 1
ATOM 1285 O O . TYR A 1 169 ? 32.548 6.850 -50.677 1.00 83.75 169 TYR A O 1
ATOM 1293 N N . ASP A 1 170 ? 33.607 6.635 -52.627 1.00 82.44 170 ASP A N 1
ATOM 1294 C CA . ASP A 1 170 ? 34.090 5.265 -52.370 1.00 82.44 170 ASP A CA 1
ATOM 1295 C C . ASP A 1 170 ? 34.975 5.169 -51.115 1.00 82.44 170 ASP A C 1
ATOM 1297 O O . ASP A 1 170 ? 34.863 4.218 -50.338 1.00 82.44 170 ASP A O 1
ATOM 1301 N N . LYS A 1 171 ? 35.831 6.172 -50.870 1.00 81.19 171 LYS A N 1
ATOM 1302 C CA . LYS A 1 171 ? 36.643 6.226 -49.643 1.00 81.19 171 LYS A CA 1
ATOM 1303 C C . LYS A 1 171 ? 35.758 6.307 -48.401 1.00 81.19 171 LYS A C 1
ATOM 1305 O O . LYS A 1 171 ? 35.984 5.565 -47.449 1.00 81.19 171 LYS A O 1
ATOM 1310 N N . VAL A 1 172 ? 34.748 7.173 -48.431 1.00 81.69 172 VAL A N 1
ATOM 1311 C CA . VAL A 1 172 ? 33.791 7.336 -47.330 1.00 81.69 172 VAL A CA 1
ATOM 1312 C C . VAL A 1 172 ? 32.889 6.108 -47.195 1.00 81.69 172 VAL A C 1
ATOM 1314 O O . VAL A 1 172 ? 32.710 5.608 -46.091 1.00 81.69 172 VAL A O 1
ATOM 1317 N N . ALA A 1 173 ? 32.398 5.542 -48.295 1.00 81.06 173 ALA A N 1
ATOM 1318 C CA . ALA A 1 173 ? 31.566 4.344 -48.313 1.00 81.06 173 ALA A CA 1
ATOM 1319 C C . ALA A 1 173 ? 32.286 3.144 -47.682 1.00 81.06 173 ALA A C 1
ATOM 1321 O O . ALA A 1 173 ? 31.677 2.411 -46.907 1.00 81.06 173 ALA A O 1
ATOM 1322 N N . LYS A 1 174 ? 33.597 2.985 -47.908 1.00 80.06 174 LYS A N 1
ATOM 1323 C CA . LYS A 1 174 ? 34.415 1.949 -47.249 1.00 80.06 174 LYS A CA 1
ATOM 1324 C C . LYS A 1 174 ? 34.567 2.145 -45.741 1.00 80.06 174 LYS A C 1
ATOM 1326 O O . LYS A 1 174 ? 34.686 1.156 -45.024 1.00 80.06 174 LYS A O 1
ATOM 1331 N N . VAL A 1 175 ? 34.557 3.387 -45.258 1.00 81.50 175 VAL A N 1
ATOM 1332 C CA . VAL A 1 175 ? 34.594 3.706 -43.819 1.00 81.50 175 VAL A CA 1
ATOM 1333 C C . VAL A 1 175 ? 33.209 3.545 -43.186 1.00 81.50 175 VAL A C 1
ATOM 1335 O O . VAL A 1 175 ? 33.091 3.045 -42.071 1.00 81.50 175 VAL A O 1
ATOM 1338 N N . VAL A 1 176 ? 32.152 3.915 -43.908 1.00 81.00 176 VAL A N 1
ATOM 1339 C CA . VAL A 1 176 ? 30.765 3.885 -43.431 1.00 81.00 176 VAL A CA 1
ATOM 1340 C C . VAL A 1 176 ? 30.155 2.480 -43.504 1.00 81.00 176 VAL A C 1
ATOM 1342 O O . VAL A 1 176 ? 29.347 2.134 -42.651 1.00 81.00 176 VAL A O 1
ATOM 1345 N N . ALA A 1 177 ? 30.542 1.632 -44.460 1.00 81.38 177 ALA A N 1
ATOM 1346 C CA . ALA A 1 177 ? 30.033 0.262 -44.596 1.00 81.38 177 ALA A CA 1
ATOM 1347 C C . ALA A 1 177 ? 30.191 -0.601 -43.324 1.00 81.38 177 ALA A C 1
ATOM 1349 O O . ALA A 1 177 ? 29.182 -1.140 -42.861 1.00 81.38 177 ALA A O 1
ATOM 1350 N N . PRO A 1 178 ? 31.383 -0.722 -42.698 1.00 85.31 178 PRO A N 1
ATOM 1351 C CA . PRO A 1 178 ? 31.513 -1.468 -41.448 1.00 85.31 178 PRO A CA 1
ATOM 1352 C C . PRO A 1 178 ? 30.746 -0.801 -40.300 1.00 85.31 178 PRO A C 1
ATOM 1354 O O . PRO A 1 178 ? 30.181 -1.505 -39.466 1.00 85.31 178 PRO A O 1
ATOM 1357 N N . LYS A 1 179 ? 30.662 0.536 -40.276 1.00 83.44 179 LYS A N 1
ATOM 1358 C CA . LYS A 1 179 ? 29.906 1.262 -39.249 1.00 83.44 179 LYS A CA 1
ATOM 1359 C C . LYS A 1 179 ? 28.392 1.074 -39.384 1.00 83.44 179 LYS A C 1
ATOM 1361 O O . LYS A 1 179 ? 27.730 0.917 -38.371 1.00 83.44 179 LYS A O 1
ATOM 1366 N N . LYS A 1 180 ? 27.847 0.979 -40.602 1.00 81.44 180 LYS A N 1
ATOM 1367 C CA . LYS A 1 180 ? 26.435 0.631 -40.853 1.00 81.44 180 LYS A CA 1
ATOM 1368 C C . LYS A 1 180 ? 26.094 -0.775 -40.366 1.00 81.44 180 LYS A C 1
ATOM 1370 O O . LYS A 1 180 ? 25.035 -0.976 -39.785 1.00 81.44 180 LYS A O 1
ATOM 1375 N N . VAL A 1 181 ? 26.994 -1.739 -40.572 1.00 86.56 181 VAL A N 1
ATOM 1376 C CA . VAL A 1 181 ? 26.825 -3.102 -40.039 1.00 86.56 181 VAL A CA 1
ATOM 1377 C C . VAL A 1 181 ? 26.908 -3.100 -38.509 1.00 86.56 181 VAL A C 1
ATOM 1379 O O . VAL A 1 181 ? 26.094 -3.747 -37.854 1.00 86.56 181 VAL A O 1
ATOM 1382 N N . ALA A 1 182 ? 27.850 -2.347 -37.933 1.00 85.06 182 ALA A N 1
ATOM 1383 C CA . ALA A 1 182 ? 27.965 -2.190 -36.484 1.00 85.06 182 ALA A CA 1
ATOM 1384 C C . ALA A 1 182 ? 26.733 -1.501 -35.872 1.00 85.06 182 ALA A C 1
ATOM 1386 O O . ALA A 1 182 ? 26.254 -1.943 -34.833 1.00 85.06 182 ALA A O 1
ATOM 1387 N N . LEU A 1 183 ? 26.190 -0.479 -36.539 1.00 85.12 183 LEU A N 1
ATOM 1388 C CA . LEU A 1 183 ? 24.964 0.218 -36.155 1.00 85.12 183 LEU A CA 1
ATOM 1389 C C . LEU A 1 183 ? 23.762 -0.722 -36.187 1.00 85.1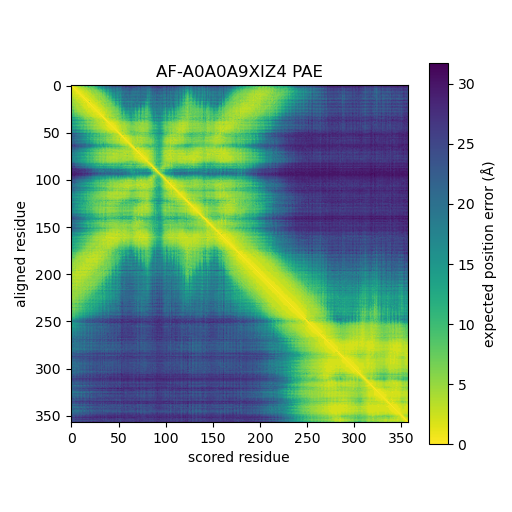2 183 LEU A C 1
ATOM 1391 O O . LEU A 1 183 ? 23.054 -0.809 -35.195 1.00 85.12 183 LEU A O 1
ATOM 1395 N N . ALA A 1 184 ? 23.577 -1.482 -37.271 1.00 86.94 184 ALA A N 1
ATOM 1396 C CA . ALA A 1 184 ? 22.481 -2.444 -37.370 1.00 86.94 184 ALA A CA 1
ATOM 1397 C C . ALA A 1 184 ? 22.542 -3.494 -36.249 1.00 86.94 184 ALA A C 1
ATOM 1399 O O . ALA A 1 184 ? 21.521 -3.822 -35.649 1.00 86.94 184 ALA A O 1
ATOM 1400 N N . LYS A 1 185 ? 23.747 -3.976 -35.918 1.00 88.00 185 LYS A N 1
ATOM 1401 C CA . LYS A 1 185 ? 23.951 -4.909 -34.805 1.00 88.00 185 LYS A CA 1
ATOM 1402 C C . LYS A 1 185 ? 23.652 -4.262 -33.445 1.00 88.00 185 LYS A C 1
ATOM 1404 O O . LYS A 1 185 ? 22.989 -4.876 -32.618 1.00 88.00 185 LYS A O 1
ATOM 1409 N N . ALA A 1 186 ? 24.115 -3.032 -33.219 1.00 81.88 186 ALA A N 1
ATOM 1410 C CA . ALA A 1 186 ? 23.865 -2.298 -31.979 1.00 81.88 186 ALA A CA 1
ATOM 1411 C C . ALA A 1 186 ? 22.374 -1.959 -31.796 1.00 81.88 186 ALA A C 1
ATOM 1413 O O . ALA A 1 186 ? 21.855 -2.061 -30.688 1.00 81.88 186 ALA A O 1
ATOM 1414 N N . GLU A 1 187 ? 21.669 -1.608 -32.875 1.00 85.44 187 GLU A N 1
ATOM 1415 C CA . GLU A 1 187 ? 20.219 -1.382 -32.870 1.00 85.44 187 GLU A CA 1
ATOM 1416 C C . GLU A 1 187 ? 19.441 -2.676 -32.600 1.00 85.44 187 GLU A C 1
ATOM 1418 O O . GLU A 1 187 ? 18.454 -2.655 -31.866 1.00 85.44 187 GLU A O 1
ATOM 1423 N N . GLU A 1 188 ? 19.875 -3.813 -33.148 1.00 88.56 188 GLU A N 1
ATOM 1424 C CA . GLU A 1 188 ? 19.276 -5.119 -32.856 1.00 88.56 188 GLU A CA 1
ATOM 1425 C C . GLU A 1 188 ? 19.464 -5.506 -31.381 1.00 88.56 188 GLU A C 1
ATOM 1427 O O . GLU A 1 188 ? 18.488 -5.823 -30.696 1.00 88.56 188 GLU A O 1
ATOM 1432 N N . GLU A 1 189 ? 20.692 -5.405 -30.860 1.00 84.44 189 GLU A N 1
ATOM 1433 C CA . GLU A 1 189 ? 21.000 -5.647 -29.445 1.00 84.44 189 GLU A CA 1
ATOM 1434 C C . GLU A 1 189 ? 20.166 -4.721 -28.537 1.00 84.44 189 GLU A C 1
ATOM 1436 O O . GLU A 1 189 ? 19.502 -5.201 -27.615 1.00 84.44 189 GLU A O 1
ATOM 1441 N N . TYR A 1 190 ? 20.078 -3.427 -28.860 1.00 81.38 190 TYR A N 1
ATOM 1442 C CA . TYR A 1 190 ? 19.246 -2.462 -28.137 1.00 81.38 190 TYR A CA 1
ATOM 1443 C C . TYR A 1 190 ? 17.752 -2.817 -28.169 1.00 81.38 190 TYR A C 1
ATOM 1445 O O . TYR A 1 190 ? 17.088 -2.811 -27.132 1.00 81.38 190 TYR A O 1
ATOM 1453 N N . ASN A 1 191 ? 17.206 -3.172 -29.336 1.00 86.69 191 ASN A N 1
ATOM 1454 C CA . ASN A 1 191 ? 15.793 -3.528 -29.472 1.00 86.69 191 ASN A CA 1
ATOM 1455 C C . ASN A 1 191 ? 15.442 -4.786 -28.666 1.00 86.69 191 ASN A C 1
ATOM 1457 O O . ASN A 1 191 ? 14.388 -4.838 -28.028 1.00 86.69 191 ASN A O 1
ATOM 1461 N N . THR A 1 192 ? 16.326 -5.789 -28.653 1.00 88.00 192 THR A N 1
ATOM 1462 C CA . THR A 1 192 ? 16.126 -6.996 -27.835 1.00 88.00 192 THR A CA 1
ATOM 1463 C C . THR A 1 192 ? 16.183 -6.692 -26.336 1.00 88.00 192 THR A C 1
ATOM 1465 O O . THR A 1 192 ? 15.320 -7.166 -25.591 1.00 88.00 192 THR A O 1
ATOM 1468 N N . ALA A 1 193 ? 17.128 -5.853 -25.896 1.00 83.56 193 ALA A N 1
ATOM 1469 C CA . ALA A 1 193 ? 17.235 -5.415 -24.506 1.00 83.56 193 ALA A CA 1
ATOM 1470 C C . ALA A 1 193 ? 16.003 -4.608 -24.066 1.00 83.56 193 ALA A C 1
ATOM 1472 O O . ALA A 1 193 ? 15.419 -4.893 -23.022 1.00 83.56 193 ALA A O 1
ATOM 1473 N N . MET A 1 194 ? 15.535 -3.672 -24.897 1.00 85.12 194 MET A N 1
ATOM 1474 C CA . MET A 1 194 ? 14.330 -2.880 -24.636 1.00 85.12 194 MET A CA 1
ATOM 1475 C C . MET A 1 194 ? 13.063 -3.734 -24.555 1.00 85.12 194 MET A C 1
ATOM 1477 O O . MET A 1 194 ? 12.225 -3.508 -23.682 1.00 85.12 194 MET A O 1
ATOM 1481 N N . ALA A 1 195 ? 12.918 -4.740 -25.423 1.00 89.19 195 ALA A N 1
ATOM 1482 C CA . ALA A 1 195 ? 11.784 -5.660 -25.367 1.00 89.19 195 ALA A CA 1
ATOM 1483 C C . ALA A 1 195 ? 11.777 -6.481 -24.065 1.00 89.19 195 ALA A C 1
ATOM 1485 O O . ALA A 1 195 ? 10.730 -6.623 -23.430 1.00 89.19 195 ALA A O 1
ATOM 1486 N N . ALA A 1 196 ? 12.939 -6.985 -23.635 1.00 86.25 196 ALA A N 1
ATOM 1487 C CA . ALA A 1 196 ? 13.072 -7.696 -22.363 1.00 86.25 196 ALA A CA 1
ATOM 1488 C C . ALA A 1 196 ? 12.768 -6.782 -21.163 1.00 86.25 196 ALA A C 1
ATOM 1490 O O . ALA A 1 196 ? 12.065 -7.181 -20.231 1.00 86.25 196 ALA A O 1
ATOM 1491 N N . LEU A 1 197 ? 13.243 -5.539 -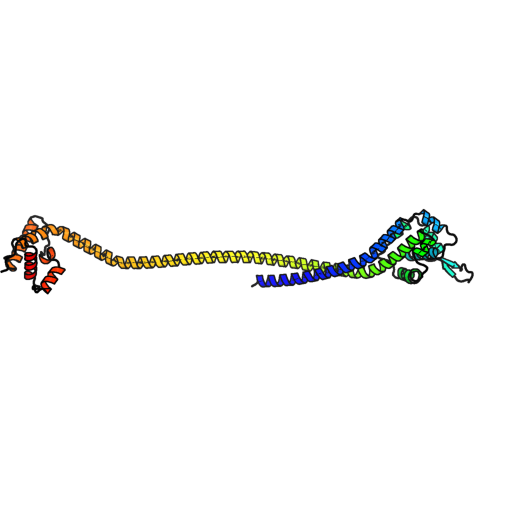21.218 1.00 87.00 197 LEU A N 1
ATOM 1492 C CA . LEU A 1 197 ? 13.031 -4.531 -20.190 1.00 87.00 197 LEU A CA 1
ATOM 1493 C C . LEU A 1 197 ? 11.555 -4.155 -20.037 1.00 87.00 197 LEU A C 1
ATOM 1495 O O . LEU A 1 197 ? 11.064 -4.035 -18.915 1.00 87.00 197 LEU A O 1
ATOM 1499 N N . GLU A 1 198 ? 10.815 -4.032 -21.138 1.00 88.62 198 GLU A N 1
ATOM 1500 C CA . GLU A 1 198 ? 9.388 -3.709 -21.087 1.00 88.62 198 GLU A CA 1
ATOM 1501 C C . GLU A 1 198 ? 8.566 -4.839 -20.448 1.00 88.62 198 GLU A C 1
ATOM 1503 O O . GLU A 1 198 ? 7.662 -4.582 -19.650 1.00 88.62 198 GLU A O 1
ATOM 1508 N N . VAL A 1 199 ? 8.932 -6.102 -20.701 1.00 89.75 199 VAL A N 1
ATOM 1509 C CA . VAL A 1 199 ? 8.341 -7.254 -19.997 1.00 89.75 199 VAL A CA 1
ATOM 1510 C C . VAL A 1 199 ? 8.610 -7.159 -18.493 1.00 89.75 199 VAL A C 1
ATOM 1512 O O . VAL A 1 199 ? 7.688 -7.317 -17.691 1.00 89.75 199 VAL A O 1
ATOM 1515 N N . LYS A 1 200 ? 9.847 -6.839 -18.092 1.00 85.81 200 LYS A N 1
ATOM 1516 C CA . LYS A 1 200 ? 10.228 -6.688 -16.677 1.00 85.81 200 LYS A CA 1
ATOM 1517 C C . LYS A 1 200 ? 9.516 -5.517 -15.999 1.00 85.81 200 LYS A C 1
ATOM 1519 O O . LYS A 1 200 ? 9.055 -5.659 -14.866 1.00 85.81 200 LYS A O 1
ATOM 1524 N N . ARG A 1 201 ? 9.349 -4.387 -16.691 1.00 86.06 201 ARG A N 1
ATOM 1525 C CA . ARG A 1 201 ? 8.552 -3.243 -16.219 1.00 86.06 201 ARG A CA 1
ATOM 1526 C C . ARG A 1 201 ? 7.081 -3.603 -16.044 1.00 86.06 201 ARG A C 1
ATOM 1528 O O . ARG A 1 201 ? 6.480 -3.231 -15.034 1.00 86.06 201 ARG A O 1
ATOM 1535 N N . ALA A 1 202 ? 6.500 -4.346 -16.984 1.00 90.12 202 ALA A N 1
ATOM 1536 C CA . ALA A 1 202 ? 5.122 -4.813 -16.875 1.00 90.12 202 ALA A CA 1
ATOM 1537 C C . ALA A 1 202 ? 4.945 -5.752 -15.670 1.00 90.12 202 ALA A C 1
ATOM 1539 O O . ALA A 1 202 ? 4.027 -5.554 -14.870 1.00 90.12 202 ALA A O 1
ATOM 1540 N N . GLU A 1 203 ? 5.852 -6.718 -15.484 1.00 87.50 203 GLU A N 1
ATOM 1541 C CA . GLU A 1 203 ? 5.886 -7.591 -14.302 1.00 87.50 203 GLU A CA 1
ATOM 1542 C C . GLU A 1 203 ? 5.961 -6.764 -13.011 1.00 87.50 203 GLU A C 1
ATOM 1544 O O . GLU A 1 203 ? 5.119 -6.937 -12.123 1.00 87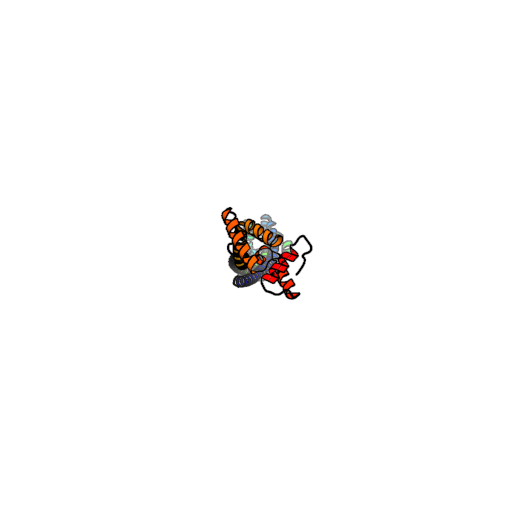.50 203 GLU A O 1
ATOM 1549 N N . LEU A 1 204 ? 6.893 -5.807 -12.934 1.00 87.25 204 LEU A N 1
ATOM 1550 C CA . LEU A 1 204 ? 7.045 -4.915 -11.786 1.00 87.25 204 LEU A CA 1
ATOM 1551 C C . LEU A 1 204 ? 5.747 -4.154 -11.481 1.00 87.25 204 LEU A C 1
ATOM 1553 O O . LEU A 1 204 ? 5.313 -4.134 -10.327 1.00 87.25 204 LEU A O 1
ATOM 1557 N N . ARG A 1 205 ? 5.082 -3.596 -12.501 1.00 89.25 205 ARG A N 1
ATOM 1558 C CA . ARG A 1 205 ? 3.819 -2.867 -12.327 1.00 89.25 205 ARG A CA 1
ATOM 1559 C C . ARG A 1 205 ? 2.734 -3.758 -11.730 1.00 89.25 205 ARG A C 1
ATOM 1561 O O . ARG A 1 205 ? 2.071 -3.364 -10.773 1.00 89.25 205 ARG A O 1
ATOM 1568 N N . THR A 1 206 ? 2.581 -4.985 -12.233 1.00 89.56 206 THR A N 1
ATOM 1569 C CA . THR A 1 206 ? 1.581 -5.920 -11.685 1.00 89.56 206 THR A CA 1
ATOM 1570 C C . THR A 1 206 ? 1.865 -6.292 -10.230 1.00 89.56 206 THR A C 1
ATOM 1572 O O . THR A 1 206 ? 0.937 -6.416 -9.426 1.00 89.56 206 THR A O 1
ATOM 1575 N N . VAL A 1 207 ? 3.140 -6.451 -9.870 1.00 89.06 207 VAL A N 1
ATOM 1576 C CA . VAL A 1 207 ? 3.561 -6.761 -8.502 1.00 89.06 207 VAL A CA 1
ATOM 1577 C C . VAL A 1 207 ? 3.315 -5.566 -7.578 1.00 89.06 207 VAL A C 1
ATOM 1579 O O . VAL A 1 207 ? 2.752 -5.754 -6.500 1.00 89.06 207 VAL A O 1
ATOM 1582 N N . GLN A 1 208 ? 3.651 -4.346 -8.004 1.00 88.25 208 GLN A N 1
ATOM 1583 C CA . GLN A 1 208 ? 3.383 -3.114 -7.253 1.00 88.25 208 GLN A CA 1
ATOM 1584 C C . GLN A 1 208 ? 1.879 -2.890 -7.038 1.00 88.25 208 GLN A C 1
ATOM 1586 O O . GLN A 1 208 ? 1.457 -2.597 -5.921 1.00 88.25 208 GLN A O 1
ATOM 1591 N N . GLU A 1 209 ? 1.048 -3.097 -8.064 1.00 91.81 209 GLU A N 1
ATOM 1592 C CA . GLU A 1 209 ? -0.414 -2.996 -7.953 1.00 91.81 209 GLU A CA 1
ATOM 1593 C C . GLU A 1 209 ? -0.985 -4.018 -6.954 1.00 91.81 209 GLU A C 1
ATOM 1595 O O . GLU A 1 209 ? -1.841 -3.687 -6.128 1.00 91.81 209 GLU A O 1
ATOM 1600 N N . ARG A 1 210 ? -0.505 -5.270 -6.995 1.00 90.06 210 ARG A N 1
ATOM 1601 C CA . ARG A 1 210 ? -0.894 -6.307 -6.024 1.00 90.06 210 ARG A CA 1
ATOM 1602 C C . ARG A 1 210 ? -0.445 -5.946 -4.614 1.00 90.06 210 ARG A C 1
ATOM 1604 O O . ARG A 1 210 ? -1.231 -6.095 -3.680 1.00 90.06 210 ARG A O 1
ATOM 1611 N N . PHE A 1 211 ? 0.783 -5.456 -4.463 1.00 90.44 211 PHE A N 1
ATOM 1612 C CA . PHE A 1 211 ? 1.330 -5.028 -3.181 1.00 90.44 211 PHE A CA 1
ATOM 1613 C C . PHE A 1 211 ? 0.519 -3.873 -2.583 1.00 90.44 211 PHE A C 1
ATOM 1615 O O . PHE A 1 211 ? 0.126 -3.946 -1.423 1.00 90.44 211 PHE A O 1
ATOM 1622 N N . ALA A 1 212 ? 0.169 -2.864 -3.384 1.00 92.38 212 ALA A N 1
ATOM 1623 C CA . ALA A 1 212 ? -0.669 -1.749 -2.950 1.00 92.38 212 ALA A CA 1
ATOM 1624 C C . ALA A 1 212 ? -2.054 -2.219 -2.473 1.00 92.38 212 ALA A C 1
ATOM 1626 O O . ALA A 1 212 ? -2.504 -1.820 -1.398 1.00 92.38 212 ALA A O 1
ATOM 1627 N N . LYS A 1 213 ? -2.705 -3.129 -3.214 1.00 94.44 213 LYS A N 1
ATOM 1628 C CA . LYS A 1 213 ? -3.992 -3.726 -2.807 1.00 94.44 213 LYS A CA 1
ATOM 1629 C C . LYS A 1 213 ? -3.883 -4.521 -1.505 1.00 94.44 213 LYS A C 1
ATOM 1631 O O . LYS A 1 213 ? -4.745 -4.398 -0.635 1.00 94.44 213 LYS A O 1
ATOM 1636 N N . LEU A 1 214 ? -2.831 -5.327 -1.358 1.00 94.19 214 LEU A N 1
ATOM 1637 C CA . LEU A 1 214 ? -2.557 -6.080 -0.131 1.00 94.19 214 LEU A CA 1
ATOM 1638 C C . LEU A 1 214 ? -2.325 -5.142 1.054 1.00 94.19 214 LEU A C 1
ATOM 1640 O O . LEU A 1 214 ? -2.891 -5.364 2.121 1.00 94.19 214 LEU A O 1
ATOM 1644 N N . GLN A 1 215 ? -1.555 -4.072 0.862 1.00 93.69 215 GLN A N 1
ATOM 1645 C CA . GLN A 1 215 ? -1.287 -3.087 1.903 1.00 93.69 215 GLN A CA 1
ATOM 1646 C C . GLN A 1 215 ? -2.557 -2.342 2.319 1.00 93.69 215 GLN A C 1
ATOM 1648 O O . GLN A 1 215 ? -2.811 -2.198 3.514 1.00 93.69 215 GLN A O 1
ATOM 1653 N N . GLN A 1 216 ? -3.395 -1.940 1.361 1.00 95.88 216 GLN A N 1
ATOM 1654 C CA . GLN A 1 216 ? -4.699 -1.349 1.651 1.00 95.88 216 GLN A CA 1
ATOM 1655 C C . GLN A 1 216 ? -5.582 -2.318 2.453 1.00 95.88 216 GLN A C 1
ATOM 1657 O O . GLN A 1 216 ? -6.098 -1.955 3.507 1.00 95.88 216 GLN A O 1
ATOM 1662 N N . THR A 1 217 ? -5.681 -3.573 2.008 1.00 95.62 217 THR A N 1
ATOM 1663 C CA . THR A 1 217 ? -6.470 -4.613 2.691 1.00 95.62 217 THR A CA 1
ATOM 1664 C C . THR A 1 217 ? -5.958 -4.867 4.112 1.00 95.62 217 THR A C 1
ATOM 1666 O O . THR A 1 217 ? -6.745 -5.071 5.035 1.00 95.62 217 THR A O 1
ATOM 1669 N N . LEU A 1 218 ? -4.637 -4.838 4.316 1.00 95.31 218 LEU A N 1
ATOM 1670 C CA . LEU A 1 218 ? -4.018 -4.994 5.631 1.00 95.31 218 LEU A CA 1
ATOM 1671 C C . LEU A 1 218 ? -4.391 -3.831 6.551 1.00 95.31 218 LEU A C 1
ATOM 1673 O O . LEU A 1 218 ? -4.800 -4.071 7.685 1.00 95.31 218 LEU A O 1
ATOM 1677 N N . VAL A 1 219 ? -4.296 -2.588 6.072 1.00 96.69 219 VAL A N 1
ATOM 1678 C CA . VAL A 1 219 ? -4.672 -1.395 6.847 1.00 96.69 219 VAL A CA 1
ATOM 1679 C C . VAL A 1 219 ? -6.154 -1.432 7.220 1.00 96.69 219 VAL A C 1
ATOM 1681 O O . VAL A 1 219 ? -6.500 -1.225 8.385 1.00 96.69 219 VAL A O 1
ATOM 1684 N N . GLU A 1 220 ? -7.026 -1.763 6.269 1.00 96.69 220 GLU A N 1
ATOM 1685 C CA . GLU A 1 220 ? -8.466 -1.895 6.502 1.00 96.69 220 GLU A CA 1
ATOM 1686 C C . GLU A 1 220 ? -8.764 -2.984 7.542 1.00 96.69 220 GLU A C 1
ATOM 1688 O O . GLU A 1 220 ? -9.456 -2.723 8.532 1.00 96.69 220 GLU A O 1
ATOM 1693 N N . ASN A 1 221 ? -8.181 -4.176 7.394 1.00 96.06 221 ASN A N 1
ATOM 1694 C CA . ASN A 1 221 ? -8.370 -5.273 8.343 1.00 96.06 221 ASN A CA 1
ATOM 1695 C C . ASN A 1 221 ? -7.807 -4.957 9.729 1.00 96.06 221 ASN A C 1
ATOM 1697 O O . ASN A 1 221 ? -8.456 -5.273 10.724 1.00 96.06 221 ASN A O 1
ATOM 1701 N N . ASN A 1 222 ? -6.650 -4.301 9.818 1.00 96.88 222 ASN A N 1
ATOM 1702 C CA . ASN A 1 222 ? -6.071 -3.910 11.098 1.00 96.88 222 ASN A CA 1
ATOM 1703 C C . ASN A 1 222 ? -6.938 -2.851 11.796 1.00 96.88 222 ASN A C 1
ATOM 1705 O O . ASN A 1 222 ? -7.200 -2.949 12.991 1.00 96.88 222 ASN A O 1
ATOM 1709 N N . SER A 1 223 ? -7.475 -1.882 11.047 1.00 96.31 223 SER A N 1
ATOM 1710 C CA . SER A 1 223 ? -8.413 -0.896 11.600 1.00 96.31 223 SER A CA 1
ATOM 1711 C C . SER A 1 223 ? -9.697 -1.557 12.119 1.00 96.31 223 SER A C 1
ATOM 1713 O O . SER A 1 223 ? -10.173 -1.240 13.212 1.00 96.31 223 SER A O 1
ATOM 1715 N N . ARG A 1 224 ? -10.225 -2.543 11.378 1.00 96.06 224 ARG A N 1
ATOM 1716 C CA . ARG A 1 224 ? -11.397 -3.327 11.776 1.00 96.06 224 ARG A CA 1
ATOM 1717 C C . ARG A 1 224 ? -11.108 -4.174 13.013 1.00 96.06 224 ARG A C 1
ATOM 1719 O O . ARG A 1 224 ? -11.951 -4.222 13.905 1.00 96.06 224 ARG A O 1
ATOM 1726 N N . PHE A 1 225 ? -9.935 -4.803 13.073 1.00 96.56 225 PHE A N 1
ATOM 1727 C CA . PHE A 1 225 ? -9.475 -5.571 14.226 1.00 96.56 225 PHE A CA 1
ATOM 1728 C C . PHE A 1 225 ? -9.388 -4.688 15.473 1.00 96.56 225 PHE A C 1
ATOM 1730 O O . PHE A 1 225 ? -10.004 -5.012 16.481 1.00 96.56 225 PHE A O 1
ATOM 1737 N N . MET A 1 226 ? -8.732 -3.527 15.384 1.00 96.12 226 MET A N 1
ATOM 1738 C CA . MET A 1 226 ? -8.614 -2.593 16.510 1.00 96.12 226 MET A CA 1
ATOM 1739 C C . MET A 1 226 ? -9.975 -2.077 16.987 1.00 96.12 226 MET A C 1
ATOM 1741 O O . MET A 1 226 ? -10.212 -1.977 18.189 1.00 96.12 226 MET A O 1
ATOM 1745 N N . ARG A 1 227 ? -10.907 -1.793 16.067 1.00 97.12 227 ARG A N 1
ATOM 1746 C CA . ARG A 1 227 ? -12.278 -1.407 16.435 1.00 97.12 227 ARG A CA 1
ATOM 1747 C C . ARG A 1 227 ? -12.995 -2.520 17.200 1.00 97.12 227 ARG A C 1
ATOM 1749 O O . ARG A 1 227 ? -13.547 -2.255 18.262 1.00 97.12 227 ARG A O 1
ATOM 1756 N N . LEU A 1 228 ? -12.957 -3.749 16.684 1.00 96.44 228 LEU A N 1
ATOM 1757 C CA . LEU A 1 228 ? -13.582 -4.910 17.324 1.00 96.44 228 LEU A CA 1
ATOM 1758 C C . LEU A 1 228 ? -12.957 -5.214 18.690 1.00 96.44 228 LEU A C 1
ATOM 1760 O O . LEU A 1 228 ? -13.683 -5.496 19.638 1.00 96.44 228 LEU A O 1
ATOM 1764 N N . GLN A 1 229 ? -11.634 -5.103 18.805 1.00 96.69 229 GLN A N 1
ATOM 1765 C CA . GLN A 1 229 ? -10.913 -5.265 20.066 1.00 96.69 229 GLN A CA 1
ATOM 1766 C C . GLN A 1 229 ? -11.396 -4.243 21.106 1.00 96.69 229 GLN A C 1
ATOM 1768 O O . GLN A 1 229 ? -11.753 -4.614 22.221 1.00 96.69 229 GLN A O 1
ATOM 1773 N N . ASN A 1 230 ? -11.499 -2.967 20.720 1.00 96.44 230 ASN A N 1
ATOM 1774 C CA . ASN A 1 230 ? -11.990 -1.907 21.601 1.00 96.44 230 ASN A CA 1
ATOM 1775 C C . ASN A 1 230 ? -13.457 -2.114 22.015 1.00 96.44 230 ASN A C 1
ATOM 1777 O O . ASN A 1 230 ? -13.815 -1.874 23.169 1.00 96.44 230 ASN A O 1
ATOM 1781 N N . GLU A 1 231 ? -14.315 -2.554 21.090 1.00 96.56 231 GLU A N 1
ATOM 1782 C CA . GLU A 1 231 ? -15.718 -2.877 21.379 1.00 96.56 231 GLU A CA 1
ATOM 1783 C C . GLU A 1 231 ? -15.836 -4.056 22.355 1.00 96.56 231 GLU A C 1
ATOM 1785 O O . GLU A 1 231 ? -16.615 -3.984 23.311 1.00 96.56 231 GLU A O 1
ATOM 1790 N N . ALA A 1 232 ? -15.029 -5.104 22.164 1.00 97.19 232 ALA A N 1
ATOM 1791 C CA . ALA A 1 232 ? -14.971 -6.259 23.054 1.00 97.19 232 ALA A CA 1
ATOM 1792 C C . ALA A 1 232 ? -14.485 -5.869 24.459 1.00 97.19 232 ALA A C 1
ATOM 1794 O O . ALA A 1 232 ? -15.128 -6.222 25.450 1.00 97.19 232 ALA A O 1
ATOM 1795 N N . ASP A 1 233 ? -13.421 -5.068 24.557 1.00 96.94 233 ASP A N 1
ATOM 1796 C CA . ASP A 1 233 ? -12.892 -4.582 25.835 1.00 96.94 233 ASP A CA 1
ATOM 1797 C C . ASP A 1 233 ? -13.901 -3.692 26.571 1.00 96.94 233 ASP A C 1
ATOM 1799 O O . ASP A 1 233 ? -14.075 -3.798 27.790 1.00 96.94 233 ASP A O 1
ATOM 1803 N N . LEU A 1 234 ? -14.607 -2.820 25.844 1.00 96.94 234 LEU A N 1
ATOM 1804 C CA . LEU A 1 234 ? -15.661 -1.986 26.417 1.00 96.94 234 LEU A CA 1
ATOM 1805 C C . LEU A 1 234 ? -16.835 -2.836 26.916 1.00 96.94 234 LEU A C 1
ATOM 1807 O O . LEU A 1 234 ? -17.357 -2.574 28.002 1.00 96.94 234 LEU A O 1
ATOM 1811 N N . CYS A 1 235 ? -17.255 -3.839 26.141 1.00 96.56 235 CYS A N 1
ATOM 1812 C CA . CYS A 1 235 ? -18.321 -4.760 26.524 1.00 96.56 235 CYS A CA 1
ATOM 1813 C C . CYS A 1 235 ? -17.941 -5.556 27.778 1.00 96.56 235 CYS A C 1
ATOM 1815 O O . CYS A 1 235 ? -18.710 -5.575 28.736 1.00 96.56 235 CYS A O 1
ATOM 1817 N N . SER A 1 236 ? -16.724 -6.105 27.821 1.00 96.69 236 SER A N 1
ATOM 1818 C CA . SER A 1 236 ? -16.186 -6.834 28.974 1.00 96.69 236 SER A CA 1
ATOM 1819 C C . SER A 1 236 ? -16.193 -5.977 30.244 1.00 96.69 236 SER A C 1
ATOM 1821 O O . SER A 1 236 ? -16.752 -6.373 31.267 1.00 96.69 236 SER A O 1
ATOM 1823 N N . LYS A 1 237 ? -15.700 -4.732 30.161 1.00 96.56 237 LYS A N 1
ATOM 1824 C CA . LYS A 1 237 ? -15.727 -3.783 31.289 1.00 96.56 237 LYS A CA 1
ATOM 1825 C C . LYS A 1 237 ? -17.147 -3.437 31.738 1.00 96.56 237 LYS A C 1
ATOM 1827 O O . LYS A 1 237 ? -17.397 -3.306 32.935 1.00 96.56 237 LYS A O 1
ATOM 1832 N N . LYS A 1 238 ? -18.084 -3.260 30.799 1.00 96.38 238 LYS A N 1
ATOM 1833 C CA . LYS A 1 238 ? -19.500 -3.017 31.126 1.00 96.38 238 LYS A CA 1
ATOM 1834 C C . LYS A 1 238 ? -20.118 -4.220 31.835 1.00 96.38 238 LYS A C 1
ATOM 1836 O O . LYS A 1 238 ? -20.837 -4.025 32.809 1.00 96.38 238 LYS A O 1
ATOM 1841 N N . LEU A 1 239 ? -19.814 -5.431 31.374 1.00 96.69 239 LEU A N 1
ATOM 1842 C CA . LEU A 1 239 ? -20.320 -6.670 31.953 1.00 96.69 239 LEU A CA 1
ATOM 1843 C C . LEU A 1 239 ? -19.775 -6.879 33.368 1.00 96.69 239 LEU A C 1
ATOM 1845 O O . LEU A 1 239 ? -20.556 -7.148 34.273 1.00 96.69 239 LEU A O 1
ATOM 1849 N N . GLN A 1 240 ? -18.478 -6.645 33.585 1.00 96.25 240 GLN A N 1
ATOM 1850 C CA . GLN A 1 240 ? -17.879 -6.695 34.919 1.00 96.25 240 GLN A CA 1
ATOM 1851 C C . GLN A 1 240 ? -18.555 -5.709 35.885 1.00 96.25 240 GLN A C 1
ATOM 1853 O O . GLN A 1 240 ? -18.965 -6.094 36.975 1.00 96.25 240 GLN A O 1
ATOM 1858 N N . ARG A 1 241 ? -18.737 -4.446 35.473 1.00 95.19 241 ARG A N 1
ATOM 1859 C CA . ARG A 1 241 ? -19.422 -3.437 36.303 1.00 95.19 241 ARG A CA 1
ATOM 1860 C C . ARG A 1 241 ? -20.868 -3.821 36.611 1.00 95.19 241 ARG A C 1
ATOM 1862 O O . ARG A 1 241 ? -21.340 -3.579 37.716 1.00 95.19 241 ARG A O 1
ATOM 1869 N N . ALA A 1 242 ? -21.578 -4.388 35.635 1.00 96.06 242 ALA A N 1
ATOM 1870 C CA . ALA A 1 242 ? -22.945 -4.855 35.831 1.00 96.06 242 ALA A CA 1
ATOM 1871 C C . ALA A 1 242 ? -23.002 -6.018 36.834 1.00 96.06 242 ALA A C 1
ATOM 1873 O O . ALA A 1 242 ? -23.860 -6.010 37.710 1.00 96.06 242 ALA A O 1
ATOM 1874 N N . ASP A 1 243 ? -22.073 -6.972 36.751 1.00 93.88 243 ASP A N 1
ATOM 1875 C CA . ASP A 1 243 ? -21.974 -8.096 37.688 1.00 93.88 243 ASP A CA 1
ATOM 1876 C C . ASP A 1 243 ? -21.661 -7.625 39.119 1.00 93.88 243 ASP A C 1
ATOM 1878 O O . ASP A 1 243 ? -22.335 -8.032 40.065 1.00 93.88 243 ASP A O 1
ATOM 1882 N N . GLU A 1 244 ? -20.711 -6.700 39.285 1.00 92.00 244 GLU A N 1
ATOM 1883 C CA . GLU A 1 244 ? -20.395 -6.083 40.582 1.00 92.00 244 GLU A CA 1
ATOM 1884 C C . GLU A 1 244 ? -21.609 -5.354 4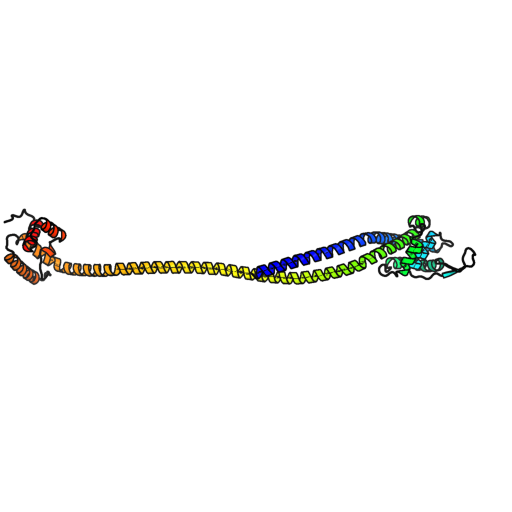1.182 1.00 92.00 244 GLU A C 1
ATOM 1886 O O . GLU A 1 244 ? -21.919 -5.532 42.363 1.00 92.00 244 GLU A O 1
ATOM 1891 N N . LEU A 1 245 ? -22.342 -4.585 40.366 1.00 93.69 245 LEU A N 1
ATOM 1892 C CA . LEU A 1 245 ? -23.564 -3.899 40.793 1.00 93.69 245 LEU A CA 1
ATOM 1893 C C . LEU A 1 245 ? -24.660 -4.884 41.198 1.00 93.69 245 LEU A C 1
ATOM 1895 O O . LEU A 1 245 ? -25.254 -4.715 42.258 1.00 93.69 245 LEU A O 1
ATOM 1899 N N . ILE A 1 246 ? -24.923 -5.916 40.393 1.00 92.12 246 ILE A N 1
ATOM 1900 C CA . ILE A 1 246 ? -25.953 -6.922 40.689 1.00 92.12 246 ILE A CA 1
ATOM 1901 C C . ILE A 1 246 ? -25.609 -7.675 41.977 1.00 92.12 246 ILE A C 1
ATOM 1903 O O . ILE A 1 246 ? -26.479 -7.857 42.827 1.00 92.12 246 ILE A O 1
ATOM 1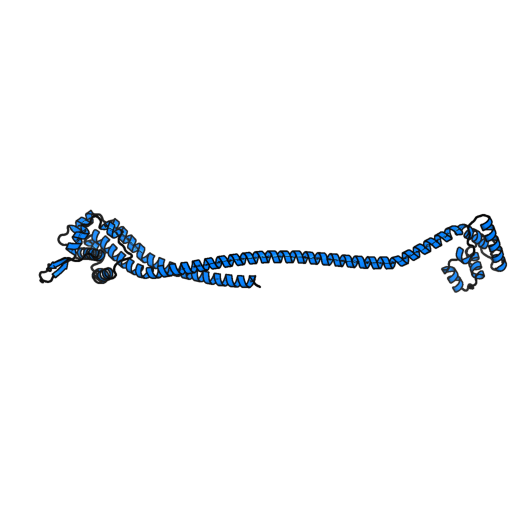907 N N . LYS A 1 247 ? -24.343 -8.063 42.166 1.00 90.00 247 LYS A N 1
ATOM 1908 C CA . LYS A 1 247 ? -23.887 -8.722 43.399 1.00 90.00 247 LYS A CA 1
ATOM 1909 C C . LYS A 1 247 ? -24.031 -7.814 44.619 1.00 90.00 247 LYS A C 1
ATOM 1911 O O . LYS A 1 247 ? -24.519 -8.273 45.649 1.00 90.00 247 LYS A O 1
ATOM 1916 N N . GLY A 1 248 ? -23.661 -6.537 44.502 1.00 89.38 248 GLY A N 1
ATOM 1917 C CA . GLY A 1 248 ? -23.825 -5.558 45.580 1.00 89.38 248 GLY A CA 1
ATOM 1918 C C . GLY A 1 248 ? -25.293 -5.271 45.915 1.00 89.38 248 GLY A C 1
ATOM 1919 O O . GLY A 1 248 ? -25.660 -5.180 47.084 1.00 89.38 248 GLY A O 1
ATOM 1920 N N . LEU A 1 249 ? -26.149 -5.182 44.896 1.00 91.94 249 LEU A N 1
ATOM 1921 C CA . LEU A 1 249 ? -27.576 -4.882 45.043 1.00 91.94 249 LEU A CA 1
ATOM 1922 C C . LEU A 1 249 ? -28.415 -6.098 45.452 1.00 91.94 249 LEU A C 1
ATOM 1924 O O . LEU A 1 249 ? -29.481 -5.911 46.025 1.00 91.94 249 LEU A O 1
ATOM 1928 N N . GLY A 1 250 ? -27.970 -7.332 45.205 1.00 88.25 250 GLY A N 1
ATOM 1929 C CA . GLY A 1 250 ? -28.736 -8.536 45.553 1.00 88.25 250 GLY A CA 1
ATOM 1930 C C . GLY A 1 250 ? -28.950 -8.704 47.063 1.00 88.25 250 GLY A C 1
ATOM 1931 O O . GLY A 1 250 ? -30.046 -9.055 47.515 1.00 88.25 250 GLY A O 1
ATOM 1932 N N . GLY A 1 251 ? -27.928 -8.385 47.865 1.00 89.12 251 GLY A N 1
ATOM 1933 C CA . GLY A 1 251 ? -28.057 -8.352 49.326 1.00 89.12 251 GLY A CA 1
ATOM 1934 C C . GLY A 1 251 ? -29.032 -7.268 49.787 1.00 89.12 251 GLY A C 1
ATOM 1935 O O . GLY A 1 251 ? -29.887 -7.512 50.640 1.00 89.12 251 GLY A O 1
ATOM 1936 N N . GLU A 1 252 ? -28.960 -6.094 49.159 1.00 89.69 252 GLU A N 1
ATOM 1937 C CA . GLU A 1 252 ? -29.829 -4.959 49.461 1.00 89.69 252 GLU A CA 1
ATOM 1938 C C . GLU A 1 252 ? -31.292 -5.225 49.078 1.00 89.69 252 GLU A C 1
ATOM 1940 O O . GLU A 1 252 ? -32.192 -4.968 49.872 1.00 89.69 252 GLU A O 1
ATOM 1945 N N . GLN A 1 253 ? -31.542 -5.839 47.917 1.00 90.19 253 GLN A N 1
ATOM 1946 C CA . GLN A 1 253 ? -32.873 -6.276 47.494 1.00 90.19 253 GLN A CA 1
ATOM 1947 C C . GLN A 1 253 ? -33.492 -7.223 48.525 1.00 90.19 253 GLN A C 1
ATOM 1949 O O . GLN A 1 253 ? -34.662 -7.069 48.881 1.00 90.19 253 GLN A O 1
ATOM 1954 N N . THR A 1 254 ? -32.715 -8.192 49.014 1.00 91.38 254 THR A N 1
ATOM 1955 C CA . THR A 1 254 ? -33.179 -9.149 50.026 1.00 91.38 254 THR A CA 1
ATOM 1956 C C . THR A 1 254 ? -33.518 -8.430 51.329 1.00 91.38 254 THR A C 1
ATOM 1958 O O . THR A 1 254 ? -34.587 -8.657 51.897 1.00 91.38 254 THR A O 1
ATOM 1961 N N . ARG A 1 255 ? -32.650 -7.506 51.767 1.00 92.25 255 ARG A N 1
ATOM 1962 C CA . ARG A 1 255 ? -32.860 -6.690 52.968 1.00 92.25 255 ARG A CA 1
ATOM 1963 C C . ARG A 1 255 ? -34.120 -5.836 52.861 1.00 92.25 255 ARG A C 1
ATOM 1965 O O . ARG A 1 255 ? -34.985 -5.940 53.722 1.00 92.25 255 ARG A O 1
ATOM 1972 N N . TRP A 1 256 ? -34.260 -5.043 51.800 1.00 94.25 256 TRP A N 1
ATOM 1973 C CA . TRP A 1 256 ? -35.441 -4.206 51.576 1.00 94.25 256 TRP A CA 1
ATOM 1974 C C . TRP A 1 256 ? -36.720 -5.023 51.467 1.00 94.25 256 TRP A C 1
ATOM 1976 O O . TRP A 1 256 ? -37.736 -4.620 52.022 1.00 94.25 256 TRP A O 1
ATOM 1986 N N . SER A 1 257 ? -36.675 -6.184 50.810 1.00 93.62 257 SER A N 1
ATOM 1987 C CA . SER A 1 257 ? -37.839 -7.069 50.706 1.00 93.62 257 SER A CA 1
ATOM 1988 C C . SER A 1 257 ? -38.254 -7.615 52.075 1.00 93.62 257 SER A C 1
ATOM 1990 O O . SER A 1 257 ? -39.442 -7.631 52.392 1.00 93.62 257 SER A O 1
ATOM 1992 N N . ALA A 1 258 ? -37.288 -8.014 52.910 1.00 94.06 258 ALA A N 1
ATOM 1993 C CA . ALA A 1 258 ? -37.551 -8.472 54.271 1.00 94.06 258 ALA A CA 1
ATOM 1994 C C . ALA A 1 258 ? -38.110 -7.344 55.154 1.00 94.06 258 ALA A C 1
ATOM 1996 O O . ALA A 1 258 ? -39.144 -7.528 55.791 1.00 94.06 258 ALA A O 1
ATOM 1997 N N . THR A 1 259 ? -37.492 -6.158 55.133 1.00 93.12 259 THR A N 1
ATOM 1998 C CA . THR A 1 259 ? -37.963 -4.989 55.892 1.00 93.12 259 THR A CA 1
ATOM 1999 C C . THR A 1 259 ? -39.347 -4.529 55.433 1.00 93.12 259 THR A C 1
ATOM 2001 O O . THR A 1 259 ? -40.188 -4.208 56.265 1.00 93.12 259 THR A O 1
ATOM 2004 N N . ALA A 1 260 ? -39.623 -4.529 54.126 1.00 94.75 260 ALA A N 1
ATOM 2005 C CA . ALA A 1 260 ? -40.943 -4.193 53.597 1.00 94.75 260 ALA A CA 1
ATOM 2006 C C . ALA A 1 260 ? -42.013 -5.187 54.071 1.00 94.75 260 ALA A C 1
ATOM 2008 O O . ALA A 1 260 ? -43.115 -4.771 54.424 1.00 94.75 260 ALA A O 1
ATOM 2009 N N . LYS A 1 261 ? -41.684 -6.486 54.127 1.00 94.00 261 LYS A N 1
ATOM 2010 C CA . LYS A 1 261 ? -42.581 -7.515 54.662 1.00 94.00 261 LYS A CA 1
ATOM 2011 C C . LYS A 1 261 ? -42.850 -7.312 56.157 1.00 94.00 261 LYS A C 1
ATOM 2013 O O . LYS A 1 261 ? -44.010 -7.277 56.551 1.00 94.00 261 LYS A O 1
ATOM 2018 N N . GLU A 1 262 ? -41.804 -7.116 56.960 1.00 89.81 262 GLU A N 1
ATOM 2019 C CA . GLU A 1 262 ? -41.919 -6.867 58.407 1.00 89.81 262 GLU A CA 1
ATOM 2020 C C . GLU A 1 262 ? -42.745 -5.604 58.705 1.00 89.81 262 GLU A C 1
ATOM 2022 O O . GLU A 1 262 ? -43.629 -5.615 59.561 1.00 89.81 262 GLU A O 1
ATOM 2027 N N . LEU A 1 263 ? -42.505 -4.514 57.969 1.00 90.19 263 LEU A N 1
ATOM 2028 C CA . LEU A 1 263 ? -43.292 -3.283 58.085 1.00 90.19 263 LEU A CA 1
ATOM 2029 C C . LEU A 1 263 ? -44.751 -3.493 57.667 1.00 90.19 263 LEU A C 1
ATOM 2031 O O . LEU A 1 263 ? -45.642 -2.932 58.299 1.00 90.19 263 LEU A O 1
ATOM 2035 N N . GLY A 1 264 ? -44.998 -4.302 56.634 1.00 91.31 264 GLY A N 1
ATOM 2036 C CA . GLY A 1 264 ? -46.345 -4.681 56.215 1.00 91.31 264 GLY A CA 1
ATOM 2037 C C . GLY A 1 264 ? -47.100 -5.432 57.311 1.00 91.31 264 GLY A C 1
ATOM 2038 O O . GLY A 1 264 ? -48.238 -5.084 57.608 1.00 91.31 264 GLY A O 1
ATOM 2039 N N . GLU A 1 265 ? -46.458 -6.406 57.959 1.00 87.88 265 GLU A N 1
ATOM 2040 C CA . GLU A 1 265 ? -47.031 -7.146 59.093 1.00 87.88 265 GLU A CA 1
ATOM 2041 C C . GLU A 1 265 ? -47.320 -6.216 60.284 1.00 87.88 265 GLU A C 1
ATOM 2043 O O . GLU A 1 265 ? -48.439 -6.212 60.800 1.00 87.88 265 GLU A O 1
ATOM 2048 N N . ARG A 1 266 ? -46.366 -5.347 60.655 1.00 85.62 266 ARG A N 1
ATOM 2049 C CA . ARG A 1 266 ? -46.562 -4.340 61.716 1.00 85.62 266 ARG A CA 1
ATOM 2050 C C . ARG A 1 266 ? -47.681 -3.353 61.404 1.00 85.62 266 ARG A C 1
ATOM 2052 O O . ARG A 1 266 ? -48.394 -2.939 62.310 1.00 85.62 266 ARG A O 1
ATOM 2059 N N . TYR A 1 267 ? -47.856 -2.966 60.141 1.00 88.81 267 TYR A N 1
ATOM 2060 C CA . TYR A 1 267 ? -48.919 -2.043 59.745 1.00 88.81 267 TYR A CA 1
ATOM 2061 C C . TYR A 1 267 ? -50.314 -2.603 60.061 1.00 88.81 267 TYR A C 1
ATOM 2063 O O . TYR A 1 267 ? -51.192 -1.847 60.473 1.00 88.81 267 TYR A O 1
ATOM 2071 N N . PHE A 1 268 ? -50.512 -3.922 59.935 1.00 88.19 268 PHE A N 1
ATOM 2072 C CA . PHE A 1 268 ? -51.788 -4.568 60.260 1.00 88.19 268 PHE A CA 1
ATOM 2073 C C . PHE A 1 268 ? -52.077 -4.635 61.767 1.00 88.19 268 PHE A C 1
ATOM 2075 O O . PHE A 1 268 ? -53.241 -4.532 62.149 1.00 88.19 268 PHE A O 1
ATOM 2082 N N . THR A 1 269 ? -51.061 -4.785 62.624 1.00 88.56 269 THR A N 1
ATOM 2083 C CA . THR A 1 269 ? -51.240 -4.827 64.093 1.00 88.56 269 THR A CA 1
ATOM 2084 C C . THR A 1 269 ? -51.230 -3.436 64.739 1.00 88.56 269 THR A C 1
ATOM 2086 O O . THR A 1 269 ? -51.708 -3.263 65.861 1.00 88.56 269 THR A O 1
ATOM 2089 N N . LEU A 1 270 ? -50.745 -2.423 64.010 1.00 89.69 270 LEU A N 1
ATOM 2090 C CA . LEU A 1 270 ? -50.481 -1.068 64.497 1.00 89.69 270 LEU A CA 1
ATOM 2091 C C . LEU A 1 270 ? -51.663 -0.433 65.235 1.00 89.69 270 LEU A C 1
ATOM 2093 O O . LEU A 1 270 ? -51.478 0.216 66.262 1.00 89.69 270 LEU A O 1
ATOM 2097 N N . THR A 1 271 ? -52.881 -0.585 64.712 1.00 90.62 271 THR A N 1
ATOM 2098 C CA . THR A 1 271 ? -54.068 0.049 65.303 1.00 90.62 271 THR A CA 1
ATOM 2099 C C . THR A 1 271 ? -54.362 -0.489 66.703 1.00 90.62 271 THR A C 1
ATOM 2101 O O . THR A 1 271 ? -54.609 0.303 67.614 1.00 90.62 271 THR A O 1
ATOM 2104 N N . GLY A 1 272 ? -54.309 -1.810 66.895 1.00 90.75 272 GLY A N 1
ATOM 2105 C CA . GLY A 1 272 ? -54.510 -2.425 68.206 1.00 90.75 272 GLY A CA 1
ATOM 2106 C C . GLY A 1 272 ? -53.355 -2.135 69.163 1.00 90.75 272 GLY A C 1
ATOM 2107 O O . GLY A 1 272 ? -53.583 -1.793 70.324 1.00 90.75 272 GLY A O 1
ATOM 2108 N N . ASP A 1 273 ? -52.124 -2.176 68.657 1.00 91.06 273 ASP A N 1
ATOM 2109 C CA . ASP A 1 273 ? -50.912 -1.937 69.444 1.00 91.06 273 ASP A CA 1
ATOM 2110 C C . ASP A 1 273 ? -50.852 -0.494 69.980 1.00 91.06 273 ASP A C 1
ATOM 2112 O O . ASP A 1 273 ? -50.600 -0.279 71.168 1.00 91.06 273 ASP A O 1
ATOM 2116 N N . ILE A 1 274 ? -51.169 0.506 69.146 1.00 91.44 274 ILE A N 1
ATOM 2117 C CA . ILE A 1 274 ? -51.248 1.916 69.568 1.00 91.44 274 ILE A CA 1
ATOM 2118 C C . ILE A 1 274 ? -52.389 2.130 70.565 1.00 91.44 274 ILE A C 1
ATOM 2120 O O . ILE A 1 274 ? -52.222 2.884 71.526 1.00 91.44 274 ILE A O 1
ATOM 2124 N N . LEU A 1 275 ? -53.542 1.482 70.366 1.00 92.06 275 LEU A N 1
ATOM 2125 C CA . LEU A 1 275 ? -54.678 1.608 71.279 1.00 92.06 275 LEU A CA 1
ATOM 2126 C C . LEU A 1 275 ? -54.286 1.162 72.692 1.00 92.06 275 LEU A C 1
ATOM 2128 O O . LEU A 1 275 ? -54.453 1.925 73.646 1.00 92.06 275 LEU A O 1
ATOM 2132 N N . ILE A 1 276 ? -53.688 -0.024 72.813 1.00 91.50 276 ILE A N 1
ATOM 2133 C CA . ILE A 1 276 ? -53.234 -0.564 74.098 1.00 91.50 276 ILE A CA 1
ATOM 2134 C C . ILE A 1 276 ? -52.121 0.320 74.671 1.00 91.50 276 ILE A C 1
ATOM 2136 O O . ILE A 1 276 ? -52.224 0.745 75.820 1.00 91.50 276 ILE A O 1
ATOM 2140 N N . ALA A 1 277 ? -51.113 0.693 73.873 1.00 92.19 277 ALA A N 1
ATOM 2141 C CA . ALA A 1 277 ? -50.016 1.557 74.318 1.00 92.19 277 ALA A CA 1
ATOM 2142 C C . ALA A 1 277 ? -50.498 2.915 74.847 1.00 92.19 277 ALA A C 1
ATOM 2144 O O . ALA A 1 277 ? -50.023 3.380 75.886 1.00 92.19 277 ALA A O 1
ATOM 2145 N N . SER A 1 278 ? -51.488 3.527 74.193 1.00 91.19 278 SER A N 1
ATOM 2146 C CA . SER A 1 278 ? -52.095 4.775 74.659 1.00 91.19 278 SER A CA 1
ATOM 2147 C C . SER A 1 278 ? -52.807 4.606 76.007 1.00 91.19 278 SER A C 1
ATOM 2149 O O . SER A 1 278 ? -52.680 5.468 76.879 1.00 91.19 278 SER A O 1
ATOM 2151 N N . GLY A 1 279 ? -53.470 3.464 76.223 1.00 91.00 279 GLY A N 1
ATOM 2152 C CA . GLY A 1 279 ? -54.068 3.100 77.506 1.00 91.00 279 GLY A CA 1
ATOM 2153 C C . GLY A 1 279 ? -53.024 2.908 78.607 1.00 91.00 279 GLY A C 1
ATOM 2154 O O . GLY A 1 279 ? -53.219 3.389 79.725 1.00 91.00 279 GLY A O 1
ATOM 2155 N N . VAL A 1 280 ? -51.887 2.273 78.292 1.00 90.81 280 VAL A N 1
ATOM 2156 C CA . VAL A 1 280 ? -50.785 2.076 79.249 1.00 90.81 280 VAL A CA 1
ATOM 2157 C C . VAL A 1 280 ? -50.234 3.425 79.714 1.00 90.81 280 VAL A C 1
ATOM 2159 O O . VAL A 1 280 ? -50.117 3.656 80.918 1.00 90.81 280 VAL A O 1
ATOM 2162 N N . VAL A 1 281 ? -49.961 4.344 78.782 1.00 90.75 281 VAL A N 1
ATOM 2163 C CA . VAL A 1 281 ? -49.447 5.687 79.107 1.00 90.75 281 VAL A CA 1
ATOM 2164 C C . VAL A 1 281 ? -50.470 6.512 79.894 1.00 90.75 281 VAL A C 1
ATOM 2166 O O . VAL A 1 281 ? -50.090 7.234 80.814 1.00 90.75 281 VAL A O 1
ATOM 2169 N N . ALA A 1 282 ? -51.762 6.408 79.570 1.00 90.69 282 ALA A N 1
ATOM 2170 C CA . ALA A 1 282 ? -52.804 7.211 80.207 1.00 90.69 282 ALA A CA 1
ATOM 2171 C C . ALA A 1 282 ? -53.186 6.734 81.619 1.00 90.69 282 ALA A C 1
ATOM 2173 O O . ALA A 1 282 ? -53.434 7.568 82.490 1.00 90.69 282 ALA A O 1
ATOM 2174 N N . TYR A 1 283 ? -53.256 5.417 81.843 1.00 90.38 283 TYR A N 1
ATOM 2175 C CA . TYR A 1 283 ? -53.864 4.854 83.054 1.00 90.38 283 TYR A CA 1
ATOM 2176 C C . TYR A 1 283 ? -52.910 4.023 83.907 1.00 90.38 283 TYR A C 1
ATOM 2178 O O . TYR A 1 283 ? -53.094 3.967 85.120 1.00 90.38 283 TYR A O 1
ATOM 2186 N N . LEU A 1 284 ? -51.893 3.385 83.321 1.00 91.06 284 LEU A N 1
ATOM 2187 C CA . LEU A 1 284 ? -51.098 2.382 84.037 1.00 91.06 284 LEU A CA 1
ATOM 2188 C C . LEU A 1 284 ? -49.845 2.930 84.736 1.00 91.06 284 LEU A C 1
ATOM 2190 O O . LEU A 1 284 ? -49.208 2.199 85.495 1.00 91.06 284 LEU A O 1
ATOM 2194 N N . GLY A 1 285 ? -49.523 4.215 84.558 1.00 88.12 285 GLY A N 1
ATOM 2195 C CA . GLY A 1 285 ? -48.367 4.874 85.184 1.00 88.12 285 GLY A CA 1
ATOM 2196 C C . GLY A 1 285 ? -48.227 4.653 86.704 1.00 88.12 285 GLY A C 1
ATOM 2197 O O . GLY A 1 285 ? -47.143 4.278 87.141 1.00 88.12 285 GLY A O 1
ATOM 2198 N N . PRO A 1 286 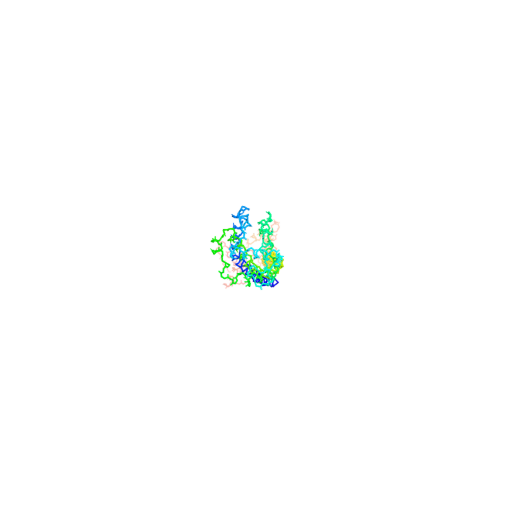? -49.285 4.793 87.523 1.00 89.56 286 PRO A N 1
ATOM 2199 C CA . PRO A 1 286 ? -49.180 4.638 88.982 1.00 89.56 286 PRO A CA 1
ATOM 2200 C C . PRO A 1 286 ? -49.058 3.192 89.496 1.00 89.56 286 PRO A C 1
ATOM 2202 O O . PRO A 1 286 ? -48.873 2.987 90.693 1.00 89.56 286 PRO A O 1
ATOM 2205 N N . PHE A 1 287 ? -49.224 2.185 88.636 1.00 91.75 287 PHE A N 1
ATOM 2206 C CA . PHE A 1 287 ? -49.348 0.788 89.060 1.00 91.75 287 PHE A CA 1
ATOM 2207 C C . PHE A 1 287 ? -48.021 0.019 89.007 1.00 91.75 287 PHE A C 1
ATOM 2209 O O . PHE A 1 287 ? -47.102 0.373 88.269 1.00 91.75 287 PHE A O 1
ATOM 2216 N N . THR A 1 288 ? -47.940 -1.074 89.772 1.00 90.62 288 THR A N 1
ATOM 2217 C CA . THR A 1 288 ? -46.778 -1.974 89.814 1.00 90.62 288 THR A CA 1
ATOM 2218 C C . THR A 1 288 ? -46.669 -2.832 88.552 1.00 90.62 288 THR A C 1
ATOM 2220 O O . THR A 1 288 ? -47.669 -3.115 87.891 1.00 90.62 288 THR A O 1
ATOM 2223 N N . GLN A 1 289 ? -45.462 -3.312 88.236 1.00 88.44 289 GLN A N 1
ATOM 2224 C CA . GLN A 1 289 ? -45.198 -4.134 87.045 1.00 88.44 289 GLN A CA 1
ATOM 2225 C C . GLN A 1 289 ? -46.131 -5.350 86.914 1.00 88.44 289 GLN A C 1
ATOM 2227 O O . GLN A 1 289 ? -46.616 -5.642 85.820 1.00 88.44 289 GLN A O 1
ATOM 2232 N N . SER A 1 290 ? -46.409 -6.050 88.020 1.00 90.94 290 SER A N 1
ATOM 2233 C CA . SER A 1 290 ? -47.292 -7.222 88.030 1.00 90.94 290 SER A CA 1
ATOM 2234 C C . SER A 1 290 ? -48.729 -6.857 87.662 1.00 90.94 290 SER A C 1
ATOM 2236 O O . SER A 1 290 ? -49.340 -7.532 86.834 1.00 90.94 290 SER A O 1
ATOM 2238 N N . PHE A 1 291 ? -49.243 -5.755 88.215 1.00 92.75 291 PHE A N 1
ATOM 2239 C CA . PHE A 1 291 ? -50.575 -5.256 87.889 1.00 92.75 291 PHE A CA 1
ATOM 2240 C C . PHE A 1 291 ? -50.656 -4.791 86.432 1.00 92.75 291 PHE A C 1
ATOM 2242 O O . PHE A 1 291 ? -51.598 -5.150 85.730 1.00 92.75 291 PHE A O 1
ATOM 2249 N N . ARG A 1 292 ? -49.646 -4.054 85.943 1.00 91.81 292 ARG A N 1
ATOM 2250 C CA . ARG A 1 292 ? -49.592 -3.622 84.536 1.00 91.81 292 ARG A CA 1
ATOM 2251 C C . ARG A 1 292 ? -49.611 -4.807 83.581 1.00 91.81 292 ARG A C 1
ATOM 2253 O O . ARG A 1 292 ? -50.403 -4.813 82.648 1.00 91.81 292 ARG A O 1
ATOM 2260 N N . SER A 1 293 ? -48.782 -5.815 83.844 1.00 90.06 293 SER A N 1
ATOM 2261 C CA . SER A 1 293 ? -48.684 -7.013 83.002 1.00 90.06 293 SER A CA 1
ATOM 2262 C C . SER A 1 293 ? -50.021 -7.752 82.927 1.00 90.06 293 SER A C 1
ATOM 2264 O O . SER A 1 293 ? -50.465 -8.109 81.840 1.00 90.06 293 SER A O 1
ATOM 2266 N N . HIS A 1 294 ? -50.695 -7.922 84.069 1.00 92.69 294 HIS A N 1
ATOM 2267 C CA . HIS A 1 294 ? -52.017 -8.544 84.120 1.00 92.69 294 HIS A CA 1
ATOM 2268 C C . HIS A 1 294 ? -53.066 -7.724 83.356 1.00 92.69 294 HIS A C 1
ATOM 2270 O O . HIS A 1 294 ? -53.775 -8.263 82.508 1.00 92.69 294 HIS A O 1
ATOM 2276 N N . GLN A 1 295 ? -53.116 -6.408 83.584 1.00 93.00 295 GLN A N 1
ATOM 2277 C CA . GLN A 1 295 ? -54.101 -5.546 82.935 1.00 93.00 295 GLN A CA 1
ATOM 2278 C C . GLN A 1 295 ? -53.896 -5.454 81.416 1.00 93.00 295 GLN A C 1
ATOM 2280 O O . GLN A 1 295 ? -54.873 -5.443 80.669 1.00 93.00 295 GLN A O 1
ATOM 2285 N N . ILE A 1 296 ? -52.643 -5.418 80.953 1.00 91.25 296 ILE A N 1
ATOM 2286 C CA . ILE A 1 296 ? -52.294 -5.436 79.527 1.00 91.25 296 ILE A CA 1
ATOM 2287 C C . ILE A 1 296 ? -52.781 -6.734 78.876 1.00 91.25 296 ILE A C 1
ATOM 2289 O O . ILE A 1 296 ? -53.368 -6.676 77.800 1.00 91.25 296 ILE A O 1
ATOM 2293 N N . GLN A 1 297 ? -52.600 -7.890 79.523 1.00 90.81 297 GLN A N 1
ATOM 2294 C CA . GLN A 1 297 ? -53.090 -9.171 78.999 1.00 90.81 297 GLN A CA 1
ATOM 2295 C C . GLN A 1 297 ? -54.617 -9.187 78.853 1.00 90.81 297 GLN A C 1
ATOM 2297 O O . GLN A 1 297 ? -55.133 -9.633 77.826 1.00 90.81 297 GLN A O 1
ATOM 2302 N N . GLU A 1 298 ? -55.345 -8.651 79.836 1.00 92.25 298 GLU A N 1
ATOM 2303 C CA . GLU A 1 298 ? -56.799 -8.498 79.732 1.00 92.25 298 GLU A CA 1
ATOM 2304 C C . GLU A 1 298 ? -57.199 -7.558 78.588 1.00 92.25 298 GLU A C 1
ATOM 2306 O O . GLU A 1 298 ? -58.123 -7.863 77.834 1.00 92.25 298 GLU A O 1
ATOM 2311 N N . TRP A 1 299 ? -56.495 -6.434 78.416 1.00 92.75 299 TRP A N 1
ATOM 2312 C CA . TRP A 1 299 ? -56.760 -5.496 77.324 1.00 92.75 299 TRP A CA 1
ATOM 2313 C C . TRP A 1 299 ? -56.468 -6.105 75.956 1.00 92.75 299 TRP A C 1
ATOM 2315 O O . TRP A 1 299 ? -57.280 -5.942 75.051 1.00 92.75 299 TRP A O 1
ATOM 2325 N N . VAL A 1 300 ? -55.381 -6.864 75.800 1.00 90.62 300 VAL A N 1
ATOM 2326 C CA . VAL A 1 300 ? -55.093 -7.618 74.569 1.00 90.62 300 VAL A CA 1
ATOM 2327 C C . VAL A 1 300 ? -56.237 -8.590 74.260 1.00 90.62 300 VAL A C 1
ATOM 2329 O O . VAL A 1 300 ? -56.720 -8.629 73.128 1.00 90.62 300 VAL A O 1
ATOM 2332 N N . ALA A 1 301 ? -56.723 -9.336 75.258 1.00 90.50 301 ALA A N 1
ATOM 2333 C CA . ALA A 1 301 ? -57.835 -10.271 75.078 1.00 90.50 301 ALA A CA 1
ATOM 2334 C C . ALA A 1 301 ? -59.148 -9.564 74.693 1.00 90.50 301 ALA A C 1
ATOM 2336 O O . ALA A 1 301 ? -59.877 -10.044 73.822 1.00 90.50 301 ALA A O 1
ATOM 2337 N N . GLN A 1 302 ? -59.439 -8.407 75.295 1.00 91.38 302 GLN A N 1
ATOM 2338 C CA . GLN A 1 302 ? -60.618 -7.604 74.957 1.00 91.38 302 GLN A CA 1
ATOM 2339 C C . GLN A 1 302 ? -60.513 -6.976 73.563 1.00 91.38 302 GLN A C 1
ATOM 2341 O O . GLN A 1 302 ? -61.458 -7.037 72.789 1.00 91.38 302 GLN A O 1
ATOM 2346 N N . VAL A 1 303 ? -59.365 -6.407 73.196 1.00 90.69 303 VAL A N 1
ATOM 2347 C CA . VAL A 1 303 ? -59.150 -5.813 71.865 1.00 90.69 303 VAL A CA 1
ATOM 2348 C C . VAL A 1 303 ? -59.346 -6.865 70.768 1.00 90.69 303 VAL A C 1
ATOM 2350 O O . VAL A 1 303 ? -60.026 -6.603 69.773 1.00 90.69 303 VAL A O 1
ATOM 2353 N N . LYS A 1 304 ? -58.870 -8.094 71.002 1.00 88.38 304 LYS A N 1
ATOM 2354 C CA . LYS A 1 304 ? -59.105 -9.233 70.105 1.00 88.38 304 LYS A CA 1
ATOM 2355 C C . LYS A 1 304 ? -60.573 -9.651 70.026 1.00 88.38 304 LYS A C 1
ATOM 2357 O O . LYS A 1 304 ? -61.031 -9.998 68.941 1.00 88.38 304 LYS A O 1
ATOM 2362 N N . SER A 1 305 ? -61.331 -9.597 71.126 1.00 92.19 305 SER A N 1
ATOM 2363 C CA . SER A 1 305 ? -62.765 -9.935 71.098 1.00 92.19 305 SER A CA 1
ATOM 2364 C C . SER A 1 305 ? -63.597 -8.942 70.275 1.00 92.19 305 SER A C 1
ATOM 2366 O O . SER A 1 305 ? -64.625 -9.322 69.717 1.00 92.19 305 SER A O 1
ATOM 2368 N N . TYR A 1 306 ? -63.114 -7.706 70.112 1.00 91.44 306 TYR A N 1
ATOM 2369 C CA . TYR A 1 306 ? -63.690 -6.702 69.213 1.00 91.44 306 TYR A CA 1
ATOM 2370 C C . TYR A 1 306 ? -63.217 -6.817 67.751 1.00 91.44 306 TYR A C 1
ATOM 2372 O O . TYR A 1 306 ? -63.496 -5.922 66.955 1.00 91.44 306 TYR A O 1
ATOM 2380 N N . ASN A 1 307 ? -62.535 -7.906 67.370 1.00 88.31 307 ASN A N 1
ATOM 2381 C CA . ASN A 1 307 ? -61.945 -8.116 66.039 1.00 88.31 307 ASN A CA 1
ATOM 2382 C C . ASN A 1 307 ? -60.911 -7.048 65.630 1.00 88.31 307 ASN A C 1
ATOM 2384 O O . ASN A 1 307 ? -60.711 -6.799 64.440 1.00 88.31 307 ASN A O 1
ATOM 2388 N N . ILE A 1 308 ? -60.240 -6.415 66.596 1.00 89.62 308 ILE A N 1
ATOM 2389 C CA . ILE A 1 308 ? -59.108 -5.528 66.320 1.00 89.62 308 ILE A CA 1
ATOM 2390 C C . ILE A 1 308 ? -57.828 -6.360 66.397 1.00 89.62 308 ILE A C 1
ATOM 2392 O O . ILE A 1 308 ? -57.563 -7.030 67.395 1.00 89.62 308 ILE A O 1
ATOM 2396 N N . VAL A 1 309 ? -57.035 -6.320 65.328 1.00 87.75 309 VAL A N 1
ATOM 2397 C CA . VAL A 1 309 ? -55.764 -7.042 65.246 1.00 87.75 309 VAL A CA 1
ATOM 2398 C C . VAL A 1 309 ? -54.714 -6.321 66.096 1.00 87.75 309 VAL A C 1
ATOM 2400 O O . VAL A 1 309 ? -54.512 -5.115 65.953 1.00 87.75 309 VAL A O 1
ATOM 2403 N N . CYS A 1 310 ? -54.045 -7.065 66.973 1.00 86.44 310 CYS A N 1
ATOM 2404 C CA . CYS A 1 310 ? -52.924 -6.608 67.793 1.00 86.44 310 CYS A CA 1
ATOM 2405 C C . CYS A 1 310 ? -51.873 -7.717 67.912 1.00 86.44 310 CYS A C 1
ATOM 2407 O O . CYS A 1 310 ? -52.171 -8.888 67.657 1.00 86.44 310 CYS A O 1
ATOM 2409 N N . ALA A 1 311 ? -50.651 -7.346 68.288 1.00 82.81 311 ALA A N 1
ATOM 2410 C CA . ALA A 1 311 ? -49.584 -8.301 68.549 1.00 82.81 311 ALA A CA 1
ATOM 2411 C C . ALA A 1 311 ? -49.930 -9.208 69.746 1.00 82.81 311 ALA A C 1
ATOM 2413 O O . ALA A 1 311 ? -50.494 -8.758 70.746 1.00 82.81 311 ALA A O 1
ATOM 2414 N N . ASP A 1 312 ? -49.576 -10.494 69.650 1.00 76.44 312 ASP A N 1
ATOM 2415 C CA . ASP A 1 312 ? -49.758 -11.456 70.746 1.00 76.44 312 ASP A CA 1
ATOM 2416 C C . ASP A 1 312 ? -48.874 -11.107 71.953 1.00 76.44 312 ASP A C 1
ATOM 2418 O O . ASP A 1 312 ? -49.345 -11.128 73.091 1.00 76.44 312 ASP A O 1
ATOM 2422 N N . ASP A 1 313 ? -47.634 -10.693 71.682 1.00 82.31 313 ASP A N 1
ATOM 2423 C CA . ASP A 1 313 ? -46.644 -10.286 72.676 1.00 82.31 313 ASP A CA 1
ATOM 2424 C C . ASP A 1 313 ? -46.532 -8.754 72.725 1.00 82.31 313 ASP A C 1
ATOM 2426 O O . ASP A 1 313 ? -45.641 -8.142 72.129 1.00 82.31 313 ASP A O 1
ATOM 2430 N N . PHE A 1 314 ? -47.462 -8.106 73.431 1.00 85.88 314 PHE A N 1
ATOM 2431 C CA . PHE A 1 314 ? -47.440 -6.652 73.599 1.00 85.88 314 PHE A CA 1
ATOM 2432 C C . PHE A 1 314 ? -46.200 -6.196 74.388 1.00 85.88 314 PHE A C 1
ATOM 2434 O O . PHE A 1 314 ? -45.976 -6.616 75.525 1.00 85.88 314 PHE A O 1
ATOM 2441 N N . SER A 1 315 ? -45.438 -5.256 73.824 1.00 86.75 315 SER A N 1
ATOM 2442 C CA . SER A 1 315 ? -44.332 -4.583 74.508 1.00 86.75 315 SER A CA 1
ATOM 2443 C C . SER A 1 315 ? -44.382 -3.079 74.264 1.00 86.75 315 SER A C 1
ATOM 2445 O O . SER A 1 315 ? -44.214 -2.610 73.137 1.00 86.75 315 SER A O 1
ATOM 2447 N N . LEU A 1 316 ? -44.552 -2.299 75.338 1.00 87.88 316 LEU A N 1
ATOM 2448 C CA . LEU A 1 316 ? -44.584 -0.836 75.249 1.00 87.88 316 LEU A CA 1
ATOM 2449 C C . LEU A 1 316 ? -43.270 -0.273 74.682 1.00 87.88 316 LEU A C 1
ATOM 2451 O O . LEU A 1 316 ? -43.293 0.668 73.890 1.00 87.88 316 LEU A O 1
ATOM 2455 N N . ALA A 1 317 ? -42.136 -0.875 75.052 1.00 88.56 317 ALA A N 1
ATOM 2456 C CA . ALA A 1 317 ? -40.820 -0.487 74.556 1.00 88.56 317 ALA A CA 1
ATOM 2457 C C . ALA A 1 317 ? -40.640 -0.759 73.058 1.00 88.56 317 ALA A C 1
ATOM 2459 O O . ALA A 1 317 ? -39.977 0.023 72.389 1.00 88.56 317 ALA A O 1
ATOM 2460 N N . ALA A 1 318 ? -41.254 -1.815 72.517 1.00 86.81 318 ALA A N 1
ATOM 2461 C CA . ALA A 1 318 ? -41.190 -2.106 71.085 1.00 86.81 318 ALA A CA 1
ATOM 2462 C C . ALA A 1 318 ? -42.086 -1.179 70.242 1.00 86.81 318 ALA A C 1
ATOM 2464 O O . ALA A 1 318 ? -41.758 -0.898 69.093 1.00 86.81 318 ALA A O 1
ATOM 2465 N N . ILE A 1 319 ? -43.209 -0.713 70.803 1.00 88.12 319 ILE A N 1
ATOM 2466 C CA . ILE A 1 319 ? -44.218 0.079 70.078 1.00 88.12 319 ILE A CA 1
ATOM 2467 C C . ILE A 1 319 ? -43.917 1.583 70.149 1.00 88.12 319 ILE A C 1
ATOM 2469 O O . ILE A 1 319 ? -43.964 2.272 69.135 1.00 88.12 319 ILE A O 1
ATOM 2473 N N . MET A 1 320 ? -43.627 2.098 71.348 1.00 87.44 320 MET A N 1
ATOM 2474 C CA . MET A 1 320 ? -43.461 3.537 71.618 1.00 87.44 320 MET A CA 1
ATOM 2475 C C . MET A 1 320 ? -42.022 3.924 71.982 1.00 87.44 320 MET A C 1
ATOM 2477 O O . MET A 1 320 ? -41.729 5.108 72.155 1.00 87.44 320 MET A O 1
ATOM 2481 N N . GLY A 1 321 ? -41.137 2.944 72.166 1.00 87.44 321 GLY A N 1
ATOM 2482 C CA . GLY A 1 321 ? -39.755 3.172 72.557 1.00 87.44 321 GLY A CA 1
ATOM 2483 C C . GLY A 1 321 ? -38.837 3.353 71.354 1.00 87.44 321 GLY A C 1
ATOM 2484 O O . GLY A 1 321 ? -38.777 2.502 70.472 1.00 87.44 321 GLY A O 1
ATOM 2485 N N . GLU A 1 322 ? -38.066 4.439 71.340 1.00 89.75 322 GLU A N 1
ATOM 2486 C CA . GLU A 1 322 ? -36.989 4.620 70.370 1.00 89.75 322 GLU A CA 1
ATOM 2487 C C . GLU A 1 322 ? -35.682 4.020 70.928 1.00 89.75 322 GLU A C 1
ATOM 2489 O O . GLU A 1 322 ? -35.188 4.489 71.960 1.00 89.75 322 GLU A O 1
ATOM 2494 N N . PRO A 1 323 ? -35.072 3.005 70.278 1.00 89.31 323 PRO A N 1
ATOM 2495 C CA . PRO A 1 323 ? -33.910 2.304 70.832 1.00 89.31 323 PRO A CA 1
ATOM 2496 C C . PRO A 1 323 ? -32.707 3.207 71.135 1.00 89.31 323 PRO A C 1
ATOM 2498 O O . PRO A 1 323 ? -31.979 2.968 72.100 1.00 89.31 323 PRO A O 1
ATOM 2501 N N . VAL A 1 324 ? -32.492 4.252 70.327 1.00 92.31 324 VAL A N 1
ATOM 2502 C CA . VAL A 1 324 ? -31.396 5.218 70.517 1.00 92.31 324 VAL A CA 1
ATOM 2503 C C . VAL A 1 324 ? -31.600 6.025 71.796 1.00 92.31 324 VAL A C 1
ATOM 2505 O O . VAL A 1 324 ? -30.659 6.239 72.559 1.00 92.31 324 VAL A O 1
ATOM 2508 N N . GLU A 1 325 ? -32.836 6.426 72.065 1.00 92.12 325 GLU A N 1
ATOM 2509 C CA . GLU A 1 325 ? -33.182 7.256 73.213 1.00 92.12 325 GLU A CA 1
ATOM 2510 C C . GLU A 1 325 ? -33.227 6.451 74.501 1.00 92.12 325 GLU A C 1
ATOM 2512 O O . GLU A 1 325 ? -32.682 6.893 75.508 1.00 92.12 325 GLU A O 1
ATOM 2517 N N . ILE A 1 326 ? -33.775 5.233 74.449 1.00 91.75 326 ILE A N 1
ATOM 2518 C CA . ILE A 1 326 ? -33.710 4.285 75.566 1.00 91.75 326 ILE A CA 1
ATOM 2519 C C . ILE A 1 326 ? -32.250 4.056 75.959 1.00 91.75 326 ILE A C 1
ATOM 2521 O O . ILE A 1 326 ? -31.900 4.119 77.137 1.00 91.75 326 ILE A O 1
ATOM 2525 N N . ARG A 1 327 ? -31.367 3.855 74.973 1.00 91.94 327 ARG A N 1
ATOM 2526 C CA . ARG A 1 327 ? -29.934 3.696 75.231 1.00 91.94 327 ARG A CA 1
ATOM 2527 C C . ARG A 1 327 ? -29.320 4.949 75.852 1.00 91.94 327 ARG A C 1
ATOM 2529 O O . ARG A 1 327 ? -28.499 4.822 76.757 1.00 91.94 327 ARG A O 1
ATOM 2536 N N . ALA A 1 328 ? -29.715 6.139 75.403 1.00 94.50 328 ALA A N 1
ATOM 2537 C CA . ALA A 1 328 ? -29.273 7.391 76.007 1.00 94.50 328 ALA A CA 1
ATOM 2538 C C . ALA A 1 328 ? -29.737 7.515 77.468 1.00 94.50 328 ALA A C 1
ATOM 2540 O O . ALA A 1 328 ? -28.931 7.859 78.327 1.00 94.50 328 ALA A O 1
ATOM 2541 N N . TRP A 1 329 ? -30.987 7.165 77.786 1.00 94.56 329 TRP A N 1
ATOM 2542 C CA . TRP A 1 329 ? -31.475 7.168 79.170 1.00 94.56 329 TRP A CA 1
ATOM 2543 C C . TRP A 1 329 ? -30.687 6.211 80.057 1.00 94.56 329 TRP A C 1
ATOM 2545 O O . TRP A 1 329 ? -30.324 6.583 81.170 1.00 94.56 329 TRP A O 1
ATOM 2555 N N . ILE A 1 330 ? -30.367 5.016 79.554 1.00 93.06 330 ILE A N 1
ATOM 2556 C CA . ILE A 1 330 ? -29.548 4.041 80.283 1.00 93.06 330 ILE A CA 1
ATOM 2557 C C . ILE A 1 330 ? -28.146 4.604 80.557 1.00 93.06 330 ILE A C 1
ATOM 2559 O O . ILE A 1 330 ? -27.637 4.478 81.669 1.00 93.06 330 ILE A O 1
ATOM 2563 N N . ILE A 1 331 ? -27.539 5.295 79.585 1.00 94.12 331 ILE A N 1
ATOM 2564 C CA . ILE A 1 331 ? -26.254 5.993 79.773 1.00 94.12 331 ILE A CA 1
ATOM 2565 C C . ILE A 1 331 ? -26.364 7.088 80.847 1.00 94.12 331 ILE A C 1
ATOM 2567 O O . ILE A 1 331 ? -25.432 7.274 81.626 1.00 94.12 331 ILE A O 1
ATOM 2571 N N . PHE A 1 332 ? -27.502 7.782 80.928 1.00 94.19 332 PHE A N 1
ATOM 2572 C CA . PHE A 1 332 ? -27.775 8.799 81.948 1.00 94.19 332 PHE A CA 1
ATOM 2573 C C . PHE A 1 332 ? -28.228 8.231 83.304 1.00 94.19 332 PHE A C 1
ATOM 2575 O O . PHE A 1 332 ? -28.594 9.000 84.191 1.00 94.19 332 PHE A O 1
ATOM 2582 N N . GLY A 1 333 ? -28.163 6.910 83.494 1.00 92.75 333 GLY A N 1
ATOM 2583 C CA . GLY A 1 333 ? -28.405 6.256 84.779 1.00 92.75 333 GLY A CA 1
ATOM 2584 C C . GLY A 1 333 ? -29.786 5.619 84.941 1.00 92.75 333 GLY A C 1
ATOM 2585 O O . GLY A 1 333 ? -30.106 5.183 86.045 1.00 92.75 333 GLY A O 1
ATOM 2586 N N . LEU A 1 334 ? -30.600 5.530 83.880 1.00 93.69 334 LEU A N 1
ATOM 2587 C CA . LEU A 1 334 ? -31.827 4.728 83.906 1.00 93.69 334 LEU A CA 1
ATOM 2588 C C . LEU A 1 334 ? -31.466 3.232 84.012 1.00 93.69 334 LEU A C 1
ATOM 2590 O O . LEU A 1 334 ? -30.668 2.741 83.209 1.00 93.69 334 LEU A O 1
ATOM 2594 N N . PRO A 1 335 ? -32.057 2.476 84.949 1.00 94.50 335 PRO A N 1
ATOM 2595 C CA . PRO A 1 335 ? -31.872 1.032 84.985 1.00 94.50 335 PRO A CA 1
ATOM 2596 C C . PRO A 1 335 ? -32.349 0.354 83.687 1.00 94.50 335 PRO A C 1
ATOM 2598 O O . PRO A 1 335 ? -33.318 0.782 83.060 1.00 94.50 335 PRO A O 1
ATOM 2601 N N . SER A 1 336 ? -31.670 -0.719 83.276 1.00 90.38 336 SER A N 1
ATOM 2602 C CA . SER A 1 336 ? -31.941 -1.424 82.013 1.00 90.38 336 SER A CA 1
ATOM 2603 C C . SER A 1 336 ? -33.101 -2.424 82.083 1.00 90.38 336 SER A C 1
ATOM 2605 O O . SER A 1 336 ? -33.300 -3.192 81.143 1.00 90.38 336 SER A O 1
ATOM 2607 N N . ASP A 1 337 ? -33.820 -2.490 83.203 1.00 91.31 337 ASP A N 1
ATOM 2608 C CA . ASP A 1 337 ? -34.970 -3.376 83.355 1.00 91.31 337 ASP A CA 1
ATOM 2609 C C . ASP A 1 337 ? -36.204 -2.839 82.611 1.00 91.31 337 ASP A C 1
ATOM 2611 O O . ASP A 1 337 ? -36.354 -1.637 82.374 1.00 91.31 337 ASP A O 1
ATOM 2615 N N . SER A 1 338 ? -37.110 -3.746 82.234 1.00 87.12 338 SER A N 1
ATOM 2616 C CA . SER A 1 338 ? -38.292 -3.406 81.436 1.00 87.12 338 SER A CA 1
ATOM 2617 C C . SER A 1 338 ? -39.209 -2.402 82.134 1.00 87.12 338 SER A C 1
ATOM 2619 O O . SER A 1 338 ? -39.787 -1.550 81.469 1.00 87.12 338 SER A O 1
ATOM 2621 N N . PHE A 1 339 ? -39.322 -2.458 83.462 1.00 90.06 339 PHE A N 1
ATOM 2622 C CA . PHE A 1 339 ? -40.203 -1.575 84.220 1.00 90.06 339 PHE A CA 1
ATOM 2623 C C . PHE A 1 339 ? -39.673 -0.136 84.250 1.00 90.06 339 PHE A C 1
ATOM 2625 O O . PHE A 1 339 ? -40.434 0.807 84.022 1.00 90.06 339 PHE A O 1
ATOM 2632 N N . SER A 1 340 ? -38.368 0.043 84.459 1.00 91.50 340 SER A N 1
ATOM 2633 C CA . SER A 1 340 ? -37.702 1.349 84.395 1.00 91.50 340 SER A CA 1
ATOM 2634 C C . SER A 1 340 ? -37.797 1.974 83.004 1.00 91.50 340 SER A C 1
ATOM 2636 O O . SER A 1 340 ? -38.113 3.159 82.877 1.00 91.50 340 SER A O 1
ATOM 2638 N N . VAL A 1 341 ? -37.601 1.173 81.952 1.00 91.56 341 VAL A N 1
ATOM 2639 C CA . VAL A 1 341 ? -37.761 1.624 80.562 1.00 91.56 341 VAL A CA 1
ATOM 2640 C C . VAL A 1 341 ? -39.213 2.010 80.268 1.00 91.56 341 VAL A C 1
ATOM 2642 O O . VAL A 1 341 ? -39.454 3.080 79.713 1.00 91.56 341 VAL A O 1
ATOM 2645 N N . GLU A 1 342 ? -40.194 1.209 80.687 1.00 91.12 342 GLU A N 1
ATOM 2646 C CA . GLU A 1 342 ? -41.617 1.543 80.549 1.00 91.12 342 GLU A CA 1
ATOM 2647 C C . GLU A 1 342 ? -41.978 2.844 81.271 1.00 91.12 342 GLU A C 1
ATOM 2649 O O . GLU A 1 342 ? -42.656 3.695 80.698 1.00 91.12 342 GLU A O 1
ATOM 2654 N N . ASN A 1 343 ? -41.488 3.043 82.497 1.00 91.62 343 ASN A N 1
ATOM 2655 C CA . ASN A 1 343 ? -41.707 4.280 83.247 1.00 91.62 343 ASN A CA 1
ATOM 2656 C C . ASN A 1 343 ? -41.131 5.493 82.514 1.00 91.62 343 ASN A C 1
ATOM 2658 O O . ASN A 1 343 ? -41.807 6.514 82.408 1.00 91.62 343 ASN A O 1
ATOM 2662 N N . ALA A 1 344 ? -39.922 5.378 81.960 1.00 91.62 344 ALA A N 1
ATOM 2663 C CA . ALA A 1 344 ? -39.311 6.446 81.176 1.00 91.62 344 ALA A CA 1
ATOM 2664 C C . ALA A 1 344 ? -40.127 6.774 79.911 1.00 91.62 344 ALA A C 1
ATOM 2666 O O . ALA A 1 344 ? -40.349 7.948 79.607 1.00 91.62 344 ALA A O 1
ATOM 2667 N N . ILE A 1 345 ? -40.650 5.755 79.218 1.00 92.38 345 ILE A N 1
ATOM 2668 C CA . ILE A 1 345 ? -41.531 5.934 78.051 1.00 92.38 345 ILE A CA 1
ATOM 2669 C C . ILE A 1 345 ? -42.839 6.627 78.451 1.00 92.38 345 ILE A C 1
ATOM 2671 O O . ILE A 1 345 ? -43.290 7.532 77.745 1.00 92.38 345 ILE A O 1
ATOM 2675 N N . ILE A 1 346 ? -43.444 6.235 79.576 1.00 91.50 346 ILE A N 1
ATOM 2676 C CA . ILE A 1 346 ? -44.673 6.852 80.093 1.00 91.50 346 ILE A CA 1
ATOM 2677 C C . ILE A 1 346 ? -44.413 8.315 80.459 1.00 91.50 346 ILE A C 1
ATOM 2679 O O . ILE A 1 346 ? -45.166 9.183 80.028 1.00 91.50 346 ILE A O 1
ATOM 2683 N N . VAL A 1 347 ? -43.339 8.608 81.200 1.00 91.25 347 VAL A N 1
ATOM 2684 C CA . VAL A 1 347 ? -42.948 9.973 81.599 1.00 91.25 347 VAL A CA 1
ATOM 2685 C C . VAL A 1 347 ? -42.739 10.859 80.376 1.00 91.25 347 VAL A C 1
ATOM 2687 O O . VAL A 1 347 ? -43.270 11.966 80.323 1.00 91.25 347 VAL A O 1
ATOM 2690 N N . ARG A 1 348 ? -42.021 10.359 79.368 1.00 90.06 348 ARG A N 1
ATOM 2691 C CA . ARG A 1 348 ? -41.749 11.099 78.135 1.00 90.06 348 ARG A CA 1
ATOM 2692 C C . ARG A 1 348 ? -43.005 11.400 77.319 1.00 90.06 348 ARG A C 1
ATOM 2694 O O . ARG A 1 348 ? -43.119 12.487 76.762 1.00 90.06 348 ARG A O 1
ATOM 2701 N N . ASN A 1 349 ? -43.921 10.441 77.220 1.00 88.88 349 ASN A N 1
ATOM 2702 C CA . ASN A 1 349 ? -45.139 10.571 76.414 1.00 88.88 349 ASN A CA 1
ATOM 2703 C C . ASN A 1 349 ? -46.335 11.131 77.207 1.00 88.88 349 ASN A C 1
ATOM 2705 O O . ASN A 1 349 ? -47.422 11.320 76.654 1.00 88.88 349 ASN A O 1
ATOM 2709 N N . SER A 1 350 ? -46.154 11.421 78.498 1.00 87.19 350 SER A N 1
ATOM 2710 C CA . SER A 1 350 ? -47.176 12.033 79.342 1.00 87.19 350 SER A CA 1
ATOM 2711 C C . SER A 1 350 ? -47.381 13.498 78.972 1.00 87.19 350 SER A C 1
ATOM 2713 O O . SER A 1 350 ? -46.452 14.297 78.938 1.00 87.19 350 SER A O 1
ATOM 2715 N N . ARG A 1 351 ? -48.639 13.890 78.750 1.00 84.44 351 ARG A N 1
ATOM 2716 C CA . ARG A 1 351 ? -49.000 15.289 78.447 1.00 84.44 351 ARG A CA 1
ATOM 2717 C C . ARG A 1 351 ? -48.924 16.226 79.655 1.00 84.44 351 ARG A C 1
ATOM 2719 O O . ARG A 1 351 ? -48.943 17.441 79.487 1.00 84.44 351 ARG A O 1
ATOM 2726 N N . ARG A 1 352 ? -48.935 15.674 80.868 1.00 85.88 352 ARG A N 1
ATOM 2727 C CA . ARG A 1 352 ? -48.888 16.416 82.135 1.00 85.88 352 ARG A CA 1
ATOM 2728 C C . ARG A 1 352 ? -47.562 16.132 82.823 1.00 85.88 352 ARG A C 1
ATOM 2730 O O . ARG A 1 352 ? -47.021 15.048 82.640 1.00 85.88 352 ARG A O 1
ATOM 2737 N N . TYR A 1 353 ? -47.095 17.071 83.643 1.00 86.94 353 TYR A N 1
ATOM 2738 C CA . TYR A 1 353 ? -45.930 16.853 84.498 1.00 86.94 353 TYR A CA 1
ATOM 2739 C C . TYR A 1 353 ? -46.175 15.638 85.407 1.00 86.94 353 TYR A C 1
ATOM 2741 O O . TYR A 1 353 ? -47.106 15.679 86.218 1.00 86.94 353 TYR A O 1
ATOM 2749 N N . PRO A 1 354 ? -45.401 14.550 85.249 1.00 87.75 354 PRO A N 1
ATOM 2750 C CA . PRO A 1 354 ? -45.601 13.344 86.029 1.00 87.75 354 PRO A CA 1
ATOM 2751 C C . PRO A 1 354 ? -45.040 13.540 87.438 1.00 87.75 354 PRO A C 1
ATOM 2753 O O . PRO A 1 354 ? -43.939 14.058 87.620 1.00 87.75 354 PRO A O 1
ATOM 2756 N N . LEU A 1 355 ? -45.803 13.105 88.437 1.00 89.06 355 LEU A N 1
ATOM 2757 C CA . LEU A 1 355 ? -45.313 12.961 89.802 1.00 89.06 355 LEU A CA 1
ATOM 2758 C C . LEU A 1 355 ? -44.604 11.607 89.910 1.00 89.06 355 LEU A C 1
ATOM 2760 O O . LEU A 1 355 ? -45.240 10.573 89.715 1.00 89.06 355 LEU A O 1
ATOM 2764 N N . MET A 1 356 ? -43.303 11.617 90.198 1.00 88.50 356 MET A N 1
ATOM 2765 C CA . MET A 1 356 ? -42.520 10.401 90.440 1.00 88.50 356 MET A CA 1
ATOM 2766 C C . MET A 1 356 ? -42.547 10.083 91.939 1.00 88.50 356 MET A C 1
ATOM 2768 O O . MET A 1 356 ? -42.241 10.966 92.743 1.00 88.50 356 MET A O 1
ATOM 2772 N N . ILE A 1 357 ? -42.962 8.861 92.289 1.00 84.56 357 ILE A N 1
ATOM 2773 C CA . ILE A 1 357 ? -43.122 8.367 93.669 1.00 84.56 357 ILE A CA 1
ATOM 2774 C C . ILE A 1 357 ? -42.022 7.363 93.982 1.00 84.56 357 ILE A C 1
ATOM 2776 O O . ILE A 1 357 ? -41.792 6.484 93.120 1.00 84.56 357 ILE A O 1
#

Sequence (357 aa):
EDVAKIETLVKADEEVAGDQAKAAQAIKDECDENLAEAMPIMDAALAALDTLSPGDITVVKAMKNPPKGVKMVMEAICVMKDVKPDRIPDPEGTGKMVEDYWGPSKRVLGDMKLLEGLKTFDKDNIPPRVIKYIQDRFLSNPEFDPDKVKAASTAAEGLCRWIIAICKYDKVAKVVAPKKVALAKAEEEYNTAMAALEVKRAELRTVQERFAKLQQTLVENNSRFMRLQNEADLCSKKLQRADELIKGLGGEQTRWSATAKELGERYFTLTGDILIASGVVAYLGPFTQSFRSHQIQEWVAQVKSYNIVCADDFSLAAIMGEPVEIRAWIIFGLPSDSFSVENAIIVRNSRRYPLMI

Secondary structure (DSSP, 8-state):
-HHHHHHHHHHHHHHHHHHHHHHHHHHHHHHHHHHHHHHHHHHHHHHHHHT--HHHHHHHHT-SS--HHHHHHHHHHHHHTTPPPEEEE-TTSS--EEEE-HHHHHHHTT-TTHHHHHHT--SSS--HHHHHHHIIIIITSTT--HHHHHTT-HHHHHHHHHHHHHHHHHHHHHHHHHHHHHHHHHHHHHHHHHHHHHHHHHHHHHHHHHHHHHHHHHHHHHHHHHHHHHHHHHHHHHHHHHHHHHHHHHHHHHHHHHHHHHHHHHHHHHHHHHHHHHHHHHHSTTS-HHHHHHHHHHHHHHHHHTT----SS--HHHHH--HHHHHHHHHTT--SSHHHHHHHHHHHH-SS-PPP-